Protein AF-A0A960SGG0-F1 (afdb_monomer)

Solvent-accessible surface area (backbone atoms only — not comparable to full-atom values): 20177 Å² total; per-residue (Å²): 137,85,88,89,83,87,84,82,84,84,81,80,81,78,81,76,81,77,77,79,74,75,73,82,82,55,68,73,48,68,72,70,94,70,69,58,40,44,78,77,44,69,35,36,49,38,39,33,39,32,45,81,77,84,66,75,89,75,31,40,28,41,37,37,36,16,81,47,68,46,44,69,68,69,72,61,83,44,91,82,30,44,74,66,91,74,85,58,42,58,43,42,63,61,43,63,67,51,42,62,49,74,49,60,79,88,54,52,53,70,33,59,38,28,38,38,38,28,37,34,73,41,55,71,51,29,74,73,72,65,46,68,72,40,66,47,80,73,35,29,32,76,48,64,27,34,69,71,55,71,53,47,69,40,74,31,50,20,59,41,86,91,32,52,29,62,63,66,72,83,54,73,25,35,71,13,43,50,51,24,44,52,51,24,51,74,58,54,9,9,28,32,30,39,68,64,36,39,36,37,30,40,61,83,59,86,62,52,44,73,57,96,79,36,40,34,30,50,73,87,66,80,73,79,54,39,82,36,74,44,62,40,35,36,36,30,44,35,33,26,59,43,100,85,65,50,52,35,15,33,40,38,36,30,33,50,88,72,28,56,38,62,58,62,42,34,29,20,43,96,89,66,50,77,74,49,70,59,50,47,24,47,30,31,46,43,59,25,39,44,37,34,43,32,22,28,32,38,33,41,43,13,58,90,61,90,78,90,52,94,56,98,58,100,53,96,84,63,72,46,73,45,76,45,31,28,52,35,34,34,38,68,90,33,49,75,40,64,74,44,78,41,67,62,48,74,44,41,59,34,48,52,58,70,41,77,40,78,74,128

Mean predicted aligned error: 11.01 Å

Secondary structure (DSSP, 8-state):
---------------------PPP-PPEEEPPSS--SEEEEE-SS-EEEE----S-TT-EEEEEEESSSEEE--S--BTTB---SSSS-EEEEEEET--EEEE-SSPPTT-EEEEEEEEBTTHHHHHHH-PPP-B-PPEEEEEEPPPPPTTTS-EEETTSTTT---TTSSSB-HHHHHHHHHHHHHHT-EEEEE-SEEEEE----TTEEEETTEEEEETT----SEEEEE-SSSEEEEE-B-TTS-B-EEEEEEEGGGEETTS-EEEE-TTS-EEEEE-EEEEEE-SEE--EEEEEEEE--------S-----SSTTS------EEEEEEETTS-EES-EEEEEEEE--SS-SEEEEPP-

Nearest PDB structures (foldseek):
  2ee3-assembly1_A  TM=6.794E-01  e=8.382E-04  Homo sapiens
  8pvs-assembly2_B  TM=3.014E-01  e=1.829E-05  Akkermansia muciniphila
  8dh9-assembly1_A  TM=6.345E-01  e=1.180E-01  Mus musculus
  5cj5-assembly1_B  TM=2.925E-01  e=5.178E-01  Mycolicibacterium thermoresistibile ATCC 19527

Radius of gyration: 27.11 Å; Cα contacts (8 Å, |Δi|>4): 810; chains: 1; bounding box: 58×104×68 Å

pLDDT: mean 79.96, std 19.03, range [27.56, 98.69]

Structure (mmCIF, N/CA/C/O backbone):
data_AF-A0A960SGG0-F1
#
_entry.id   AF-A0A960SGG0-F1
#
loop_
_atom_site.group_PDB
_atom_site.id
_atom_site.type_symbol
_atom_site.label_atom_id
_atom_site.label_alt_id
_atom_site.label_comp_id
_atom_site.label_asym_id
_atom_site.label_entity_id
_atom_site.label_seq_id
_atom_site.pdbx_PDB_ins_code
_atom_site.Cartn_x
_atom_site.Cartn_y
_atom_site.Cartn_z
_atom_site.occupancy
_atom_site.B_iso_or_equiv
_atom_site.auth_seq_id
_atom_site.auth_comp_id
_atom_site.auth_asym_id
_atom_site.auth_atom_id
_atom_site.pdbx_PDB_model_num
ATOM 1 N N . MET A 1 1 ? -14.119 -79.037 5.556 1.00 32.31 1 MET A N 1
ATOM 2 C CA . MET A 1 1 ? -12.689 -78.783 5.819 1.00 32.31 1 MET A CA 1
ATOM 3 C C . MET A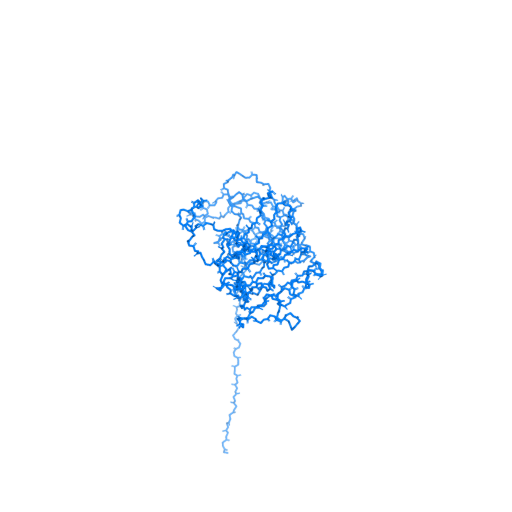 1 1 ? -12.442 -77.318 5.490 1.00 32.31 1 MET A C 1
ATOM 5 O O . MET A 1 1 ? -12.749 -76.921 4.379 1.00 32.31 1 MET A O 1
ATOM 9 N N . ILE A 1 2 ? -11.974 -76.561 6.489 1.00 37.38 2 ILE A N 1
ATOM 10 C CA . ILE A 1 2 ? -11.541 -75.147 6.481 1.00 37.38 2 ILE A CA 1
ATOM 11 C C . ILE A 1 2 ? -12.649 -74.069 6.399 1.00 37.38 2 ILE A C 1
ATOM 13 O O . ILE A 1 2 ? -13.103 -73.657 5.340 1.00 37.38 2 ILE A O 1
ATOM 17 N N . PHE A 1 3 ? -13.017 -73.604 7.600 1.00 34.34 3 PHE A N 1
ATOM 18 C CA . PHE A 1 3 ? -13.545 -72.277 7.945 1.00 34.34 3 PHE A CA 1
ATOM 19 C C . PHE A 1 3 ? -12.449 -71.192 7.873 1.00 34.34 3 PHE A C 1
ATOM 21 O O . PHE A 1 3 ? -11.278 -71.551 7.998 1.00 34.34 3 PHE A O 1
ATOM 28 N N . LYS A 1 4 ? -12.878 -69.907 7.875 1.00 33.12 4 LYS A N 1
ATOM 29 C CA . LYS A 1 4 ? -12.225 -68.646 8.354 1.00 33.12 4 LYS A CA 1
ATOM 30 C C . LYS A 1 4 ? -12.181 -67.566 7.256 1.00 33.12 4 LYS A C 1
ATOM 32 O O . LYS A 1 4 ? -11.867 -67.887 6.124 1.00 33.12 4 LYS A O 1
ATOM 37 N N . ASN A 1 5 ? -12.477 -66.281 7.471 1.00 31.98 5 ASN A N 1
ATOM 38 C CA . ASN A 1 5 ? -12.564 -65.457 8.680 1.00 31.98 5 ASN A CA 1
ATOM 39 C C . ASN A 1 5 ? -13.639 -64.366 8.502 1.00 31.98 5 ASN A C 1
ATOM 41 O O . ASN A 1 5 ? -13.698 -63.714 7.463 1.00 31.98 5 ASN A O 1
ATOM 45 N N . HIS A 1 6 ? -14.419 -64.124 9.556 1.00 34.03 6 HIS A N 1
ATOM 46 C CA . HIS A 1 6 ? -15.114 -62.860 9.778 1.00 34.03 6 HIS A CA 1
ATOM 47 C C . HIS A 1 6 ? -14.154 -61.896 10.479 1.00 34.03 6 HIS A C 1
ATOM 49 O O . HIS A 1 6 ? -13.582 -62.252 11.509 1.00 34.03 6 HIS A O 1
ATOM 55 N N . SER A 1 7 ? -14.020 -60.680 9.958 1.00 32.12 7 SER A N 1
ATOM 56 C CA . SER A 1 7 ? -13.460 -59.554 10.705 1.00 32.12 7 SER A CA 1
ATOM 57 C C . SER A 1 7 ? -14.622 -58.705 11.207 1.00 32.12 7 SER A C 1
ATOM 59 O O . SER A 1 7 ? -15.267 -58.003 10.433 1.00 32.12 7 SER A O 1
ATOM 61 N N . PHE A 1 8 ? -14.906 -58.808 12.504 1.00 31.59 8 PHE A N 1
ATOM 62 C CA . PHE A 1 8 ? -15.730 -57.850 13.233 1.00 31.59 8 PHE A CA 1
ATOM 63 C C . PHE A 1 8 ? -14.840 -56.672 13.634 1.00 31.59 8 PHE A C 1
ATOM 65 O O . PHE A 1 8 ? -13.870 -56.851 14.367 1.00 31.59 8 PHE A O 1
ATOM 72 N N . ILE A 1 9 ? -15.166 -55.473 13.154 1.00 31.62 9 ILE A N 1
ATOM 73 C CA . ILE A 1 9 ? -14.595 -54.226 13.664 1.00 31.62 9 ILE A CA 1
ATOM 74 C C . ILE A 1 9 ? -15.492 -53.770 14.818 1.00 31.62 9 ILE A C 1
ATOM 76 O O . ILE A 1 9 ? -16.652 -53.422 14.612 1.00 31.62 9 ILE A O 1
ATOM 80 N N . PHE A 1 10 ? -14.950 -53.791 16.035 1.00 27.56 10 PHE A N 1
ATOM 81 C CA . PHE A 1 10 ? -15.523 -53.102 17.187 1.00 27.56 10 PHE A CA 1
ATOM 82 C C . PHE A 1 10 ? -15.070 -51.641 17.140 1.00 27.56 10 PHE A C 1
ATOM 84 O O . PHE A 1 10 ? -13.894 -51.353 17.352 1.00 27.56 10 PHE A O 1
ATOM 91 N N . ILE A 1 11 ? -15.993 -50.715 16.876 1.00 31.62 11 ILE A N 1
ATOM 92 C CA . ILE A 1 11 ? -15.770 -49.292 17.145 1.00 31.62 11 ILE A CA 1
ATOM 93 C C . ILE A 1 11 ? -16.246 -49.038 18.575 1.00 31.62 11 ILE A C 1
ATOM 95 O O . ILE A 1 11 ? -17.444 -49.026 18.848 1.00 31.62 11 ILE A O 1
ATOM 99 N N . PHE A 1 12 ? -15.300 -48.852 19.492 1.00 29.41 12 PHE A N 1
ATOM 100 C CA . PHE A 1 12 ? -15.572 -48.222 20.779 1.00 29.41 12 PHE A CA 1
ATOM 101 C C . PHE A 1 12 ? -15.733 -46.719 20.531 1.00 29.41 12 PHE A C 1
ATOM 103 O O . PHE A 1 12 ? -14.756 -46.033 20.241 1.00 29.41 12 PHE A O 1
ATOM 110 N N . SER A 1 13 ? -16.957 -46.194 20.623 1.00 29.56 13 SER A N 1
ATOM 111 C CA . SER A 1 13 ? -17.156 -44.750 20.739 1.00 29.56 13 SER A CA 1
ATOM 112 C C . SER A 1 13 ? -16.838 -44.343 22.175 1.00 29.56 13 SER A C 1
ATOM 114 O O . SER A 1 13 ? -17.654 -44.504 23.085 1.00 29.56 13 SER A O 1
ATOM 116 N N . THR A 1 14 ? -15.629 -43.840 22.388 1.00 31.75 14 THR A N 1
ATOM 117 C CA . THR A 1 14 ? -15.268 -43.120 23.606 1.00 31.75 14 THR A CA 1
ATOM 118 C C . THR A 1 14 ? -16.141 -41.869 23.676 1.00 31.75 14 THR A C 1
ATOM 120 O O . THR A 1 14 ? -15.988 -40.952 22.871 1.00 31.75 14 THR A O 1
ATOM 123 N N . VAL A 1 15 ? -17.087 -41.836 24.615 1.00 30.73 15 VAL A N 1
ATOM 124 C CA . VAL A 1 15 ? -17.792 -40.607 24.988 1.00 30.73 15 VAL A CA 1
ATOM 125 C C . VAL A 1 15 ? -16.764 -39.717 25.679 1.00 30.73 15 VAL A C 1
ATOM 127 O O . VAL A 1 15 ? -16.474 -39.882 26.862 1.00 30.73 15 VAL A O 1
ATOM 130 N N . ALA A 1 16 ? -16.162 -38.804 24.921 1.00 32.84 16 ALA A N 1
ATOM 131 C CA . ALA A 1 16 ? -15.467 -37.672 25.502 1.00 32.84 16 ALA A CA 1
ATOM 132 C C . ALA A 1 16 ? -16.533 -36.777 26.142 1.00 32.84 16 ALA A C 1
ATOM 134 O O . ALA A 1 16 ? -17.296 -36.103 25.450 1.00 32.84 16 ALA A O 1
ATOM 135 N N . LEU A 1 17 ? -16.606 -36.800 27.473 1.00 28.95 17 LEU A N 1
ATOM 136 C CA . LEU A 1 17 ? -17.205 -35.713 28.235 1.00 28.95 17 LEU A CA 1
ATOM 137 C C . LEU A 1 17 ? -16.391 -34.452 27.920 1.00 28.95 17 LEU A C 1
ATOM 139 O O . LEU A 1 17 ? -15.346 -34.211 28.519 1.00 28.95 17 LEU A O 1
ATOM 143 N N . LEU A 1 18 ? -16.862 -33.662 26.953 1.00 28.27 18 LEU A N 1
ATOM 144 C CA . LEU A 1 18 ? -16.502 -32.255 26.861 1.00 28.27 18 LEU A CA 1
ATOM 145 C C . LEU A 1 18 ? -17.046 -31.588 28.124 1.00 28.27 18 LEU A C 1
ATOM 147 O O . LEU A 1 18 ? -18.229 -31.263 28.220 1.00 28.27 18 LEU A O 1
ATOM 151 N N . SER A 1 19 ? -16.180 -31.413 29.118 1.00 30.86 19 SER A N 1
ATOM 152 C CA . SER A 1 19 ? -16.400 -30.440 30.175 1.00 30.86 19 SER A CA 1
ATOM 153 C C . SER A 1 19 ? -16.443 -29.065 29.517 1.00 30.86 19 SER A C 1
ATOM 155 O O . SER A 1 19 ? -15.410 -28.496 29.165 1.00 30.86 19 SER A O 1
ATOM 157 N N . TRP A 1 20 ? -17.656 -28.567 29.301 1.00 29.89 20 TRP A N 1
ATOM 158 C CA . TRP A 1 20 ? -17.918 -27.186 28.937 1.00 29.89 20 TRP A CA 1
ATOM 159 C C . TRP A 1 20 ? -17.483 -26.325 30.127 1.00 29.89 20 TRP A C 1
ATOM 161 O O . TRP A 1 20 ? -18.198 -26.201 31.121 1.00 29.89 20 TRP A O 1
ATOM 171 N N . VAL A 1 21 ? -16.251 -25.821 30.084 1.00 33.22 21 VAL A N 1
ATOM 172 C CA . VAL A 1 21 ? -15.808 -24.777 31.007 1.00 33.22 21 VAL A CA 1
ATOM 173 C C . VAL A 1 21 ? -16.537 -23.520 30.556 1.00 33.22 21 VAL A C 1
ATOM 175 O O . VAL A 1 21 ? -16.235 -22.981 29.493 1.00 33.22 21 VAL A O 1
ATOM 178 N N . ALA A 1 22 ? -17.548 -23.103 31.318 1.00 31.23 22 ALA A N 1
ATOM 179 C CA . ALA A 1 22 ? -18.205 -21.825 31.095 1.00 31.23 22 ALA A CA 1
ATOM 180 C C . ALA A 1 22 ? -17.124 -20.725 31.097 1.00 31.23 22 ALA A C 1
ATOM 182 O O . ALA A 1 22 ? -16.329 -20.681 32.044 1.00 31.23 22 ALA A O 1
ATOM 183 N N . PRO A 1 23 ? -17.035 -19.869 30.062 1.00 39.97 23 PRO A N 1
ATOM 184 C CA . PRO A 1 23 ? -16.115 -18.744 30.105 1.00 39.97 23 PRO A CA 1
ATOM 185 C C . PRO A 1 23 ? -16.471 -17.865 31.308 1.00 39.97 23 PRO A C 1
ATOM 187 O O . PRO A 1 23 ? -17.648 -17.693 31.634 1.00 39.97 23 PRO A O 1
ATOM 190 N N . ALA A 1 24 ? -15.444 -17.347 31.986 1.00 43.00 24 ALA A N 1
ATOM 191 C CA . ALA A 1 24 ? -15.604 -16.391 33.074 1.00 43.00 24 ALA A CA 1
ATOM 192 C C . ALA A 1 24 ? -16.533 -15.262 32.603 1.00 43.00 24 ALA A C 1
ATOM 194 O O . ALA A 1 24 ? -16.253 -14.599 31.605 1.00 43.00 24 ALA A O 1
ATOM 195 N N . SER A 1 25 ? -17.673 -15.101 33.276 1.00 44.56 25 SER A N 1
ATOM 196 C CA . SER A 1 25 ? -18.714 -14.149 32.904 1.00 44.56 25 SER A CA 1
ATOM 197 C C . SER A 1 25 ? -18.215 -12.728 33.153 1.00 44.56 25 SER A C 1
ATOM 199 O O . SER A 1 25 ? -18.372 -12.191 34.250 1.00 44.56 25 SER A O 1
ATOM 201 N N . GLY A 1 26 ? -17.585 -12.131 32.144 1.00 55.03 26 GLY A N 1
ATOM 202 C CA . GLY A 1 26 ? -17.460 -10.683 32.072 1.00 55.03 26 GLY A CA 1
ATOM 203 C C . GLY A 1 26 ? -18.860 -10.074 32.060 1.00 55.03 26 GLY A C 1
ATOM 20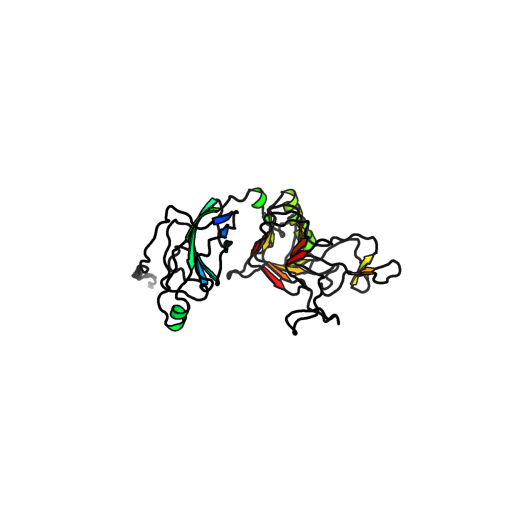4 O O . GLY A 1 26 ? -19.757 -10.582 31.386 1.00 55.03 26 GLY A O 1
ATOM 205 N N . GLU A 1 27 ? -19.065 -9.025 32.847 1.00 57.03 27 GLU A N 1
ATOM 206 C CA . GLU A 1 27 ? -20.324 -8.289 32.863 1.00 57.03 27 GLU A CA 1
ATOM 207 C C . GLU A 1 27 ? -20.535 -7.651 31.482 1.00 57.03 27 GLU A C 1
ATOM 209 O O . GLU A 1 27 ? -19.698 -6.880 31.010 1.00 57.03 27 GLU A O 1
ATOM 214 N N . VAL A 1 28 ? -21.619 -8.031 30.801 1.00 55.41 28 VAL A N 1
ATOM 215 C CA . VAL A 1 28 ? -21.964 -7.490 29.483 1.00 55.41 28 VAL A CA 1
ATOM 216 C C . VAL A 1 28 ? -22.672 -6.160 29.693 1.00 55.41 28 VAL A C 1
ATOM 218 O O . VAL A 1 28 ? -23.749 -6.116 30.288 1.00 55.41 28 VAL A O 1
ATOM 221 N N . THR A 1 29 ? -22.081 -5.071 29.208 1.00 64.38 29 THR A N 1
ATOM 222 C CA . THR A 1 29 ? -22.691 -3.735 29.285 1.00 64.38 29 THR A CA 1
ATOM 223 C C . THR A 1 29 ? -23.284 -3.351 27.923 1.00 64.38 29 THR A C 1
ATOM 225 O O . THR A 1 29 ? -22.539 -3.367 26.938 1.00 64.38 29 THR A O 1
ATOM 228 N N . PRO A 1 30 ? -24.588 -3.015 27.830 1.00 59.97 30 PRO A N 1
ATOM 229 C CA . PRO A 1 30 ? -25.182 -2.487 26.602 1.00 59.97 30 PRO A CA 1
ATOM 230 C C . PRO A 1 30 ? -24.677 -1.066 26.317 1.00 59.97 30 PRO A C 1
ATOM 232 O O . PRO A 1 30 ? -24.279 -0.354 27.243 1.00 59.97 30 PRO A O 1
ATOM 235 N N . LEU A 1 31 ? -24.726 -0.624 25.054 1.00 66.56 31 LEU A N 1
ATOM 236 C CA . LEU A 1 31 ? -24.364 0.761 24.733 1.00 66.56 31 LEU A CA 1
ATOM 237 C C . LEU A 1 31 ? -25.243 1.773 25.483 1.00 66.56 31 LEU A C 1
ATOM 239 O O . LEU A 1 31 ? -26.473 1.654 25.456 1.00 66.56 31 LEU A O 1
ATOM 243 N N . PRO A 1 32 ? -24.641 2.818 26.073 1.00 72.94 32 PRO A N 1
ATOM 244 C CA . PRO A 1 32 ? -25.392 3.982 26.511 1.00 72.94 32 PRO A CA 1
ATOM 245 C C . PRO A 1 32 ? -25.973 4.743 25.309 1.00 72.94 32 PRO A C 1
ATOM 247 O O . PRO A 1 32 ? -25.465 4.670 24.190 1.00 72.94 32 PRO A O 1
ATOM 250 N N . SER A 1 33 ? -27.048 5.498 25.543 1.00 64.31 33 SER A N 1
ATOM 251 C CA . SER A 1 33 ? -27.729 6.285 24.503 1.00 64.31 33 SER A CA 1
ATOM 252 C C . SER A 1 33 ? -26.923 7.490 24.010 1.00 64.31 33 SER A C 1
ATOM 254 O O . SER A 1 33 ? -27.208 8.011 22.934 1.00 64.31 33 SER A O 1
ATOM 256 N N . GLU A 1 34 ? -25.947 7.957 24.791 1.00 77.06 34 GLU A N 1
ATOM 257 C CA . GLU A 1 34 ? -25.088 9.086 24.435 1.00 77.06 34 GLU A CA 1
ATOM 258 C C . GLU A 1 34 ? -23.779 8.592 23.811 1.00 77.06 34 GLU A C 1
ATOM 260 O O . GLU A 1 34 ? -22.999 7.880 24.446 1.00 77.06 34 GLU A O 1
ATOM 265 N N . GLN A 1 35 ? -23.535 8.992 22.561 1.00 77.12 35 GLN A N 1
ATOM 266 C CA . GLN A 1 35 ? -22.253 8.774 21.897 1.00 77.12 35 GLN A CA 1
ATOM 267 C C . GLN A 1 35 ? -21.288 9.910 22.236 1.00 77.12 35 GLN A C 1
ATOM 269 O O . GLN A 1 35 ? -21.616 11.088 22.096 1.00 77.12 35 GLN A O 1
ATOM 274 N N . THR A 1 36 ? -20.088 9.545 22.672 1.00 84.56 36 THR A N 1
ATOM 275 C CA . THR A 1 36 ? -19.025 10.473 23.085 1.00 84.56 36 THR A CA 1
ATOM 276 C C . THR A 1 36 ? -17.785 10.381 22.199 1.00 84.56 36 THR A C 1
ATOM 278 O O . THR A 1 36 ? -16.956 11.291 22.213 1.00 84.56 36 THR A O 1
ATOM 281 N N . ILE A 1 37 ? -17.689 9.331 21.377 1.00 86.69 37 ILE A N 1
ATOM 282 C CA . ILE A 1 37 ? -16.712 9.223 20.295 1.00 86.69 37 ILE A CA 1
ATOM 283 C C . ILE A 1 37 ? -17.269 9.939 19.061 1.00 86.69 37 ILE A C 1
ATOM 285 O O . ILE A 1 37 ? -18.356 9.634 18.577 1.00 86.69 37 ILE A O 1
ATOM 289 N N . GLU A 1 38 ? -16.501 10.883 18.532 1.00 86.69 38 GLU A N 1
ATOM 290 C CA . GLU A 1 38 ? -16.776 11.539 17.262 1.00 86.69 38 GLU A CA 1
ATOM 291 C C . GLU A 1 38 ? -16.289 10.657 16.107 1.00 86.69 38 GLU A C 1
ATOM 293 O O . GLU A 1 38 ? -15.094 10.375 15.976 1.00 86.69 38 GLU A O 1
ATOM 298 N N . VAL A 1 39 ? -17.206 10.263 15.227 1.00 83.38 39 VAL A N 1
ATOM 299 C CA . VAL A 1 39 ? -16.851 9.629 13.957 1.00 83.38 39 VAL A CA 1
ATOM 300 C C . VAL A 1 39 ? -16.429 10.721 12.980 1.00 83.38 39 VAL A C 1
ATOM 302 O O . VAL A 1 39 ? -17.230 11.574 12.602 1.00 83.38 39 VAL A O 1
ATOM 305 N N . LYS A 1 40 ? -15.153 10.719 12.593 1.00 84.19 40 LYS A N 1
ATOM 306 C CA . LYS A 1 40 ? -14.617 11.670 11.612 1.00 84.19 40 LYS A CA 1
ATOM 307 C C . LYS A 1 40 ? -14.880 11.222 10.195 1.00 84.19 40 LYS A C 1
ATOM 309 O O . LYS A 1 40 ? -15.146 12.056 9.336 1.00 84.19 40 LYS A O 1
ATOM 314 N N . GLU A 1 41 ? -14.753 9.925 9.971 1.00 76.31 41 GLU A N 1
ATOM 315 C CA . GLU A 1 41 ? -14.817 9.365 8.642 1.00 76.31 41 GLU A CA 1
ATOM 316 C C . GLU A 1 41 ? -15.134 7.882 8.684 1.00 76.31 41 GLU A C 1
ATOM 318 O O . GLU A 1 41 ? -14.781 7.184 9.638 1.00 76.31 41 GLU A O 1
ATOM 323 N N . VAL A 1 42 ? -15.798 7.425 7.636 1.00 71.62 42 VAL A N 1
ATOM 324 C CA . VAL A 1 42 ? -16.275 6.063 7.487 1.00 71.62 42 VAL A CA 1
ATOM 325 C C . VAL A 1 42 ? -16.161 5.731 6.022 1.00 71.62 42 VAL A C 1
ATOM 327 O O . VAL A 1 42 ? -16.609 6.502 5.179 1.00 71.62 42 VAL A O 1
ATOM 330 N N . GLY A 1 43 ? -15.541 4.601 5.739 1.00 70.50 43 GLY A N 1
ATOM 331 C CA . GLY A 1 43 ? -15.629 3.957 4.448 1.00 70.50 43 GLY A CA 1
ATOM 332 C C . GLY A 1 43 ? -16.072 2.515 4.611 1.00 70.50 43 GLY A C 1
ATOM 333 O O . GLY A 1 43 ? -16.606 2.090 5.638 1.00 70.50 43 GLY A O 1
ATOM 334 N N . TYR A 1 44 ? -15.830 1.742 3.567 1.00 69.56 44 TYR A N 1
ATOM 335 C CA . TYR A 1 44 ? -16.209 0.336 3.486 1.00 69.56 44 TYR A CA 1
ATOM 336 C C . TYR A 1 44 ? -15.296 -0.581 4.324 1.00 69.56 44 TYR A C 1
ATOM 338 O O . TYR A 1 44 ? -15.755 -1.585 4.864 1.00 69.56 44 TYR A O 1
ATOM 346 N N . HIS A 1 45 ? -14.017 -0.217 4.475 1.00 71.12 45 HIS A N 1
ATOM 347 C CA . HIS A 1 45 ? -13.023 -0.940 5.283 1.00 71.12 45 HIS A CA 1
ATOM 348 C C . HIS A 1 45 ? -12.195 -0.021 6.184 1.00 71.12 45 HIS A C 1
ATOM 350 O O . HIS A 1 45 ? -11.131 -0.421 6.653 1.00 71.12 45 HIS A O 1
ATOM 356 N N . HIS A 1 46 ? -12.658 1.204 6.434 1.00 79.44 46 HIS A N 1
ATOM 357 C CA . HIS A 1 46 ? -11.996 2.094 7.377 1.00 79.44 46 HIS A CA 1
ATOM 358 C C . HIS A 1 46 ? -12.988 2.870 8.227 1.00 79.44 46 HIS A C 1
ATOM 360 O O . HIS A 1 46 ? -14.048 3.283 7.759 1.00 79.44 46 HIS A O 1
ATOM 366 N N . VAL A 1 47 ? -12.616 3.100 9.480 1.00 81.25 47 VAL A N 1
ATOM 367 C CA . VAL A 1 47 ? -13.324 4.012 10.378 1.00 81.25 47 VAL A CA 1
ATOM 368 C C . VAL A 1 47 ? -12.294 4.897 11.060 1.00 81.25 47 VAL A C 1
ATOM 370 O O . VAL A 1 47 ? -11.394 4.401 11.736 1.00 81.25 47 VAL A O 1
ATOM 373 N N . THR A 1 48 ? -12.447 6.212 10.925 1.00 84.38 48 THR A N 1
ATOM 374 C CA . THR A 1 48 ? -11.632 7.199 11.636 1.00 84.38 48 THR A CA 1
ATOM 375 C C . THR A 1 48 ? -12.432 7.763 12.800 1.00 84.38 48 THR A C 1
ATOM 377 O O . THR A 1 48 ? -13.444 8.446 12.622 1.00 84.38 48 THR A O 1
ATOM 380 N N . LEU A 1 49 ? -11.948 7.507 14.009 1.00 87.44 49 LEU A N 1
ATOM 381 C CA . LEU A 1 49 ? -12.562 7.924 15.262 1.00 87.44 49 LEU A CA 1
ATOM 382 C C . LEU A 1 49 ? -11.721 9.003 15.936 1.00 87.44 49 LEU A C 1
ATOM 384 O O . LEU A 1 49 ? -10.489 8.996 15.862 1.00 87.44 49 LEU A O 1
ATOM 388 N N . ARG A 1 50 ? -12.392 9.908 16.645 1.00 86.81 50 ARG A N 1
ATOM 389 C CA . ARG A 1 50 ? -11.775 10.898 17.524 1.00 86.81 50 ARG A CA 1
ATOM 390 C C . ARG A 1 50 ? -12.547 10.981 18.832 1.00 86.81 50 ARG A C 1
ATOM 392 O O . ARG A 1 50 ? -13.764 10.864 18.845 1.00 86.81 50 ARG A O 1
ATOM 399 N N . TRP A 1 51 ? -11.859 11.230 19.933 1.00 86.62 51 TRP A N 1
ATOM 400 C CA . TRP A 1 51 ? -12.507 11.488 21.216 1.00 86.62 51 TRP A CA 1
ATOM 401 C C . TRP A 1 51 ? -11.859 12.664 21.936 1.00 86.62 51 TRP A C 1
ATOM 403 O O . TRP A 1 51 ? -10.776 13.131 21.567 1.00 86.62 51 TRP A O 1
ATOM 413 N N . GLN A 1 52 ? -12.556 13.187 22.946 1.00 82.81 52 GLN A N 1
ATOM 414 C CA . GLN A 1 52 ? -11.989 14.215 23.807 1.00 82.81 52 GLN A CA 1
ATOM 415 C C . GLN A 1 52 ? -11.035 13.577 24.811 1.00 82.81 52 GLN A C 1
ATOM 417 O O . GLN A 1 52 ? -11.423 12.701 25.590 1.00 82.81 52 GLN A O 1
ATOM 422 N N . ASP A 1 53 ? -9.804 14.079 24.821 1.00 73.19 53 ASP A N 1
ATOM 423 C CA . ASP A 1 53 ? -8.833 13.766 25.856 1.00 73.19 53 ASP A CA 1
ATOM 424 C C . ASP A 1 53 ? -9.133 14.624 27.091 1.00 73.19 53 ASP A C 1
ATOM 426 O O . ASP A 1 53 ? -8.730 15.784 27.192 1.00 73.19 53 ASP A O 1
ATOM 430 N N . LYS A 1 54 ? -9.975 14.090 27.979 1.00 70.19 54 LYS A N 1
ATOM 431 C CA . LYS A 1 54 ? -10.315 14.724 29.263 1.00 70.19 54 LYS A CA 1
ATOM 432 C C . LYS A 1 54 ? -9.398 14.269 30.398 1.00 70.19 54 LYS A C 1
ATOM 434 O O . LYS A 1 54 ? -9.522 14.776 31.510 1.00 70.19 54 LYS A O 1
ATOM 439 N N . VAL A 1 55 ? -8.529 13.296 30.137 1.00 65.12 55 VAL A N 1
ATOM 440 C CA . VAL A 1 55 ? -7.629 12.716 31.130 1.00 65.12 55 VAL A CA 1
ATOM 441 C C . VAL A 1 55 ? -6.272 13.406 30.984 1.00 65.12 55 VAL A C 1
ATOM 443 O O . VAL A 1 55 ? -5.868 13.781 29.889 1.00 65.12 55 VAL A O 1
ATOM 446 N N . GLU A 1 56 ? -5.572 13.646 32.091 1.00 62.72 56 GLU A N 1
ATOM 447 C CA . GLU A 1 56 ? -4.231 14.230 32.023 1.00 62.72 56 GLU A CA 1
ATOM 448 C C . GLU A 1 56 ? -3.275 13.330 31.215 1.00 62.72 56 GLU A C 1
ATOM 450 O O . GLU A 1 56 ? -3.400 12.105 31.232 1.00 62.72 56 GLU A O 1
ATOM 455 N N . TRP A 1 57 ? -2.321 13.971 30.527 1.00 62.59 57 TRP A N 1
ATOM 456 C CA . TRP A 1 57 ? -1.460 13.491 29.429 1.00 62.59 57 TRP A CA 1
ATOM 457 C C . TRP A 1 57 ? -0.538 12.267 29.704 1.00 62.59 57 TRP A C 1
ATOM 459 O O . TRP A 1 57 ? 0.625 12.254 29.285 1.00 62.59 57 TRP A O 1
ATOM 469 N N . GLN A 1 58 ? -0.977 11.243 30.441 1.00 76.44 58 GLN A N 1
ATOM 470 C CA . GLN A 1 58 ? -0.081 10.238 31.031 1.00 76.44 58 GLN A CA 1
ATOM 471 C C . GLN A 1 58 ? -0.547 8.783 30.924 1.00 76.44 58 GLN A C 1
ATOM 473 O O . GLN A 1 58 ? 0.207 7.882 31.299 1.00 76.44 58 GLN A O 1
ATOM 478 N N . HIS A 1 59 ? -1.742 8.517 30.395 1.00 84.00 59 HIS A N 1
ATOM 479 C CA . HIS A 1 59 ? -2.299 7.165 30.392 1.00 84.00 59 HIS A CA 1
ATOM 480 C C . HIS A 1 59 ? -2.383 6.568 28.984 1.00 84.00 59 HIS A C 1
ATOM 482 O O . HIS A 1 59 ? -2.767 7.263 28.040 1.00 84.00 59 HIS A O 1
ATOM 488 N N . PRO A 1 60 ? -2.025 5.282 28.812 1.00 86.88 60 PRO A N 1
ATOM 489 C CA . PRO A 1 60 ? -2.273 4.582 27.565 1.00 86.88 60 PRO A CA 1
ATOM 490 C C . PRO A 1 60 ? -3.766 4.303 27.400 1.00 86.88 60 PRO A C 1
ATOM 492 O O . PRO A 1 60 ? -4.453 3.976 28.368 1.00 86.88 60 PRO A O 1
ATOM 495 N N . TRP A 1 61 ? -4.248 4.384 26.167 1.00 88.81 61 TRP A N 1
ATOM 496 C CA . TRP A 1 61 ? -5.645 4.126 25.836 1.00 88.81 61 TRP A CA 1
ATOM 497 C C . TRP A 1 61 ? -5.851 2.713 25.293 1.00 88.81 61 TRP A C 1
ATOM 499 O O . TRP A 1 61 ? -5.018 2.187 24.545 1.00 88.81 61 TRP A O 1
ATOM 509 N N . LEU A 1 62 ? -6.987 2.126 25.663 1.00 89.69 62 LEU A N 1
ATOM 510 C CA . LEU A 1 62 ? -7.481 0.852 25.163 1.00 89.69 62 LEU A CA 1
ATOM 511 C C . LEU A 1 62 ? -8.793 1.089 24.414 1.00 89.69 62 LEU A C 1
ATOM 513 O O . LEU A 1 62 ? -9.720 1.683 24.969 1.00 89.69 62 LEU A O 1
ATOM 517 N N . ILE A 1 63 ? -8.882 0.594 23.182 1.00 90.00 63 ILE A N 1
ATOM 518 C CA . ILE A 1 63 ? -10.122 0.571 22.406 1.00 90.00 63 ILE A CA 1
ATOM 519 C C . ILE A 1 63 ? -10.604 -0.864 22.215 1.00 90.00 63 ILE A C 1
ATOM 521 O O . ILE A 1 63 ? -9.803 -1.782 22.041 1.00 90.00 63 ILE A O 1
ATOM 525 N N . GLN A 1 64 ? -11.919 -1.049 22.244 1.00 89.12 64 GLN A N 1
ATOM 526 C CA . GLN A 1 64 ? -12.592 -2.292 21.903 1.00 89.12 64 GLN A CA 1
ATOM 527 C C . GLN A 1 64 ? -13.604 -2.025 20.797 1.00 89.12 64 GLN A C 1
ATOM 529 O O . GLN A 1 64 ? -14.409 -1.099 20.905 1.00 89.12 64 GLN A O 1
ATOM 534 N N . ARG A 1 65 ? -13.592 -2.880 19.777 1.00 90.19 65 ARG A N 1
ATOM 535 C CA . ARG A 1 65 ? -14.634 -2.950 18.753 1.00 90.19 65 ARG A CA 1
ATOM 536 C C . ARG A 1 65 ? -15.465 -4.212 18.921 1.00 90.19 65 ARG A C 1
ATOM 538 O O . ARG A 1 65 ? -14.905 -5.275 19.176 1.00 90.19 65 ARG A O 1
ATOM 545 N N . SER A 1 66 ? -16.764 -4.112 18.672 1.00 87.62 66 SER A N 1
ATOM 546 C CA . SER A 1 66 ? -17.684 -5.242 18.567 1.00 87.62 66 SER A CA 1
ATOM 547 C C . SER A 1 66 ? -18.624 -5.075 17.368 1.00 87.62 66 SER A C 1
ATOM 549 O O . SER A 1 66 ? -18.986 -3.958 17.015 1.00 87.62 66 SER A O 1
ATOM 551 N N . ALA A 1 67 ? -19.031 -6.184 16.746 1.00 85.75 67 ALA A N 1
ATOM 552 C CA . ALA A 1 67 ? -20.126 -6.209 15.761 1.00 85.75 67 ALA A CA 1
ATOM 553 C C . ALA A 1 67 ? -21.507 -6.361 16.438 1.00 85.75 67 ALA A C 1
ATOM 555 O O . ALA A 1 67 ? -22.529 -6.548 15.785 1.00 85.75 67 ALA A O 1
ATOM 556 N N . ARG A 1 68 ? -21.533 -6.348 17.776 1.00 85.31 68 ARG A N 1
ATOM 557 C CA . ARG A 1 68 ? -22.734 -6.387 18.613 1.00 85.31 68 ARG A CA 1
ATOM 558 C C . ARG A 1 68 ? -22.691 -5.217 19.595 1.00 85.31 68 ARG A C 1
ATOM 560 O O . ARG A 1 68 ? -21.598 -4.783 19.956 1.00 85.31 68 ARG A O 1
ATOM 567 N N . PRO A 1 69 ? -23.838 -4.727 20.088 1.00 83.19 69 PRO A N 1
ATOM 568 C CA . PRO A 1 69 ? -23.894 -3.607 21.034 1.00 83.19 69 PRO A CA 1
ATOM 569 C C . PRO A 1 69 ? -23.477 -4.002 22.466 1.00 83.19 69 PRO A C 1
ATOM 571 O O . PRO A 1 69 ? -23.976 -3.457 23.448 1.00 83.19 69 PRO A O 1
ATOM 574 N N . GLU A 1 70 ? -22.594 -4.986 22.586 1.00 82.69 70 GLU A N 1
ATOM 575 C CA . GLU A 1 70 ? -22.208 -5.678 23.806 1.00 82.69 70 GLU A CA 1
ATOM 576 C C . GLU A 1 70 ? -20.691 -5.604 23.925 1.00 82.69 70 GLU A C 1
ATOM 578 O O . GLU A 1 70 ? -19.968 -5.909 22.969 1.00 82.69 70 GLU A O 1
ATOM 583 N N . PHE A 1 71 ? -20.210 -5.228 25.107 1.00 82.75 71 PHE A N 1
ATOM 584 C CA . PHE A 1 71 ? -18.784 -5.175 25.387 1.00 82.75 71 PHE A CA 1
ATOM 585 C C . PHE A 1 71 ? -18.407 -6.007 26.607 1.00 82.75 71 PHE A C 1
ATOM 587 O O . PHE A 1 71 ? -19.168 -6.122 27.565 1.00 82.75 71 PHE A O 1
ATOM 594 N N . VAL A 1 72 ? -17.182 -6.529 26.576 1.00 80.94 72 VAL A N 1
ATOM 595 C CA . VAL A 1 72 ? -16.573 -7.308 27.663 1.00 80.94 72 VAL A CA 1
ATOM 596 C C . VAL A 1 72 ? -15.435 -6.507 28.265 1.00 80.94 72 VAL A C 1
ATOM 598 O O . VAL A 1 72 ? -14.532 -6.100 27.542 1.00 80.94 72 VAL A O 1
ATOM 601 N N . THR A 1 73 ? -15.457 -6.246 29.570 1.00 81.44 73 THR A N 1
ATOM 602 C CA . THR A 1 73 ? -14.350 -5.555 30.254 1.00 81.44 73 THR A CA 1
ATOM 603 C C . THR A 1 73 ? -13.191 -6.523 30.484 1.00 81.44 73 THR A C 1
ATOM 605 O O . THR A 1 73 ? -13.402 -7.571 31.097 1.00 81.44 73 THR A O 1
ATOM 608 N N . PRO A 1 74 ? -11.976 -6.221 29.993 1.00 77.62 74 PRO A N 1
ATOM 609 C CA . PRO A 1 74 ? -10.856 -7.137 30.127 1.00 77.62 74 PRO A CA 1
ATOM 610 C C . PRO A 1 74 ? -10.368 -7.166 31.577 1.00 77.62 74 PRO A C 1
ATOM 612 O O . PRO A 1 74 ? -10.145 -6.126 32.195 1.00 77.62 74 PRO A O 1
ATOM 615 N N . THR A 1 75 ? -10.181 -8.371 32.108 1.00 76.94 75 THR A N 1
ATOM 616 C CA . THR A 1 75 ? -9.631 -8.604 33.453 1.00 76.94 75 THR A CA 1
ATOM 617 C C . THR A 1 75 ? -8.106 -8.740 33.453 1.00 76.94 75 THR A C 1
ATOM 619 O O . THR A 1 75 ? -7.476 -8.579 34.493 1.00 76.94 75 THR A O 1
ATOM 622 N N . GLU A 1 76 ? -7.505 -8.993 32.287 1.00 75.81 76 GLU A N 1
ATOM 623 C CA . GLU A 1 76 ? -6.061 -9.079 32.061 1.00 75.81 76 GLU A CA 1
ATOM 624 C C . GLU A 1 76 ? -5.684 -8.338 30.767 1.00 75.81 76 GLU A C 1
ATOM 626 O O . GLU A 1 76 ? -6.442 -8.320 29.796 1.00 75.81 76 GLU A O 1
ATOM 631 N N . LEU A 1 77 ? -4.479 -7.768 30.723 1.00 73.44 77 LEU A N 1
ATOM 632 C CA . LEU A 1 77 ? -3.900 -7.107 29.551 1.00 73.44 77 LEU A CA 1
ATOM 633 C C . LEU A 1 77 ? -2.632 -7.854 29.101 1.00 73.44 77 LEU A C 1
ATOM 635 O O . LEU A 1 77 ? -1.589 -7.783 29.758 1.00 73.44 77 LEU A O 1
ATOM 639 N N . LYS A 1 78 ? -2.686 -8.578 27.982 1.00 66.44 78 LYS A N 1
ATOM 640 C CA . LYS A 1 78 ? -1.515 -9.290 27.439 1.00 66.44 78 LYS A CA 1
ATOM 641 C C . LYS A 1 78 ? -0.852 -8.493 26.305 1.00 66.44 78 LYS A C 1
ATOM 643 O O . LYS A 1 78 ? -1.446 -7.592 25.727 1.00 66.44 78 LYS A O 1
ATOM 648 N N . ASN A 1 79 ? 0.433 -8.770 26.083 1.00 54.03 79 ASN A N 1
ATOM 649 C CA . ASN A 1 79 ? 1.331 -8.297 25.014 1.00 54.03 79 ASN A CA 1
ATOM 650 C C . ASN A 1 79 ? 0.678 -7.516 23.851 1.00 54.03 79 ASN A C 1
ATOM 652 O O . ASN A 1 79 ? 0.395 -8.094 22.808 1.00 54.03 79 ASN A O 1
ATOM 656 N N . ASN A 1 80 ? 0.488 -6.200 24.003 1.00 50.25 80 ASN A N 1
ATOM 657 C CA . ASN A 1 80 ? -0.016 -5.291 22.958 1.00 50.25 80 ASN A CA 1
ATOM 658 C C . ASN A 1 80 ? -1.370 -5.668 22.312 1.00 50.25 80 ASN A C 1
ATOM 660 O O . ASN A 1 80 ? -1.797 -5.005 21.369 1.00 50.25 80 ASN A O 1
ATOM 664 N N . GLN A 1 81 ? -2.095 -6.633 22.876 1.00 52.06 81 GLN A N 1
ATOM 665 C CA . GLN A 1 81 ? -3.460 -7.021 22.526 1.00 52.06 81 GLN A CA 1
ATOM 666 C C . GLN A 1 81 ? -4.132 -7.548 23.799 1.00 52.06 81 GLN A C 1
ATOM 668 O O . GLN A 1 81 ? -3.632 -8.484 24.426 1.00 52.06 81 GLN A O 1
ATOM 673 N N . ALA A 1 82 ? -5.262 -6.972 24.220 1.00 46.97 82 ALA A N 1
ATOM 674 C CA . ALA A 1 82 ? -6.038 -7.639 25.265 1.00 46.97 82 ALA A CA 1
ATOM 675 C C . ALA A 1 82 ? -6.580 -8.948 24.667 1.00 46.97 82 ALA A C 1
ATOM 677 O O . ALA A 1 82 ? -7.151 -8.938 23.578 1.00 46.97 82 ALA A O 1
ATOM 678 N N . ALA A 1 83 ? -6.317 -10.073 25.333 1.00 40.97 83 ALA A N 1
ATOM 679 C CA . ALA A 1 83 ? -6.684 -11.387 24.827 1.00 40.97 83 ALA A CA 1
ATOM 680 C C . ALA A 1 83 ? -8.214 -11.494 24.743 1.00 40.97 83 ALA A C 1
ATOM 682 O O . ALA A 1 83 ? -8.888 -11.534 25.773 1.00 40.97 83 ALA A O 1
ATOM 683 N N . ASP A 1 84 ? -8.758 -11.544 23.526 1.00 45.12 84 ASP A N 1
ATOM 684 C CA . ASP A 1 84 ? -10.132 -11.986 23.317 1.00 45.12 84 ASP A CA 1
ATOM 685 C C . ASP A 1 84 ? -10.166 -13.514 23.438 1.00 45.12 84 ASP A C 1
ATOM 687 O O . ASP A 1 84 ? -9.785 -14.236 22.522 1.00 45.12 84 ASP A O 1
ATOM 691 N N . ASN A 1 85 ? -10.614 -14.015 24.588 1.00 42.53 85 ASN A N 1
ATOM 692 C CA . ASN A 1 85 ? -10.909 -15.440 24.769 1.00 42.53 85 ASN A CA 1
ATOM 693 C C . ASN A 1 85 ? -12.400 -15.754 24.514 1.00 42.53 85 ASN A C 1
ATOM 695 O O . ASN A 1 85 ? -12.858 -16.847 24.842 1.00 42.53 85 ASN A O 1
ATOM 699 N N . THR A 1 86 ? -13.179 -14.795 23.998 1.00 46.44 86 THR A N 1
ATOM 700 C CA . THR A 1 86 ? -14.653 -14.840 23.981 1.00 46.44 86 THR A CA 1
ATOM 701 C C . THR A 1 86 ? -15.289 -14.659 22.601 1.00 46.44 86 THR A C 1
ATOM 703 O O . THR A 1 86 ? -16.456 -15.009 22.437 1.00 46.44 86 THR A O 1
ATOM 706 N N . GLY A 1 87 ? -14.561 -14.135 21.608 1.00 52.38 87 GLY A N 1
ATOM 707 C CA . GLY A 1 87 ? -15.097 -13.791 20.287 1.00 52.38 87 GLY A CA 1
ATOM 708 C C . GLY A 1 87 ? -16.021 -12.565 20.298 1.00 52.38 87 GLY A C 1
ATOM 709 O O . GLY A 1 87 ? -16.742 -12.335 19.329 1.00 52.38 87 GLY A O 1
ATOM 710 N N . ALA A 1 88 ? -16.053 -11.810 21.402 1.00 54.25 88 ALA A N 1
ATOM 711 C CA . ALA A 1 88 ? -16.990 -10.708 21.629 1.00 54.25 88 ALA A CA 1
ATOM 712 C C . ALA A 1 88 ? -16.402 -9.324 21.301 1.00 54.25 88 ALA A C 1
ATOM 714 O O . ALA A 1 88 ? -17.067 -8.310 21.511 1.00 54.25 88 ALA A O 1
ATOM 715 N N . GLY A 1 89 ? -15.170 -9.252 20.788 1.00 59.47 89 GLY A N 1
ATOM 716 C CA . GLY A 1 89 ? -14.630 -8.003 20.266 1.00 59.47 89 GLY A CA 1
ATOM 717 C C . GLY A 1 89 ? -13.113 -7.967 20.142 1.00 59.47 89 GLY A C 1
ATOM 718 O O . GLY A 1 89 ? -12.387 -8.614 20.888 1.00 59.47 89 GLY A O 1
ATOM 719 N N . THR A 1 90 ? -12.626 -7.149 19.215 1.00 71.50 90 THR A N 1
ATOM 720 C CA . THR A 1 90 ? -11.194 -6.933 18.991 1.00 71.50 90 THR A CA 1
ATOM 721 C C . THR A 1 90 ? -10.706 -5.757 19.832 1.00 71.50 90 THR A C 1
ATOM 723 O O . THR A 1 90 ? -11.222 -4.644 19.697 1.00 71.50 90 THR A O 1
ATOM 726 N N . PHE A 1 91 ? -9.707 -5.987 20.687 1.00 80.44 91 PHE A N 1
ATOM 727 C CA . PHE A 1 91 ? -9.074 -4.947 21.502 1.00 80.44 91 PHE A CA 1
ATOM 728 C C . PHE A 1 91 ? -7.776 -4.445 20.880 1.00 80.44 91 PHE A C 1
ATOM 730 O O . PHE A 1 91 ? -6.966 -5.253 20.427 1.00 80.44 91 PHE A O 1
ATOM 737 N N . ARG A 1 92 ? -7.521 -3.133 20.956 1.00 80.88 92 ARG A N 1
ATOM 738 C CA . ARG A 1 92 ? -6.245 -2.532 20.539 1.00 80.88 92 ARG A CA 1
ATOM 739 C C . ARG A 1 92 ? -5.723 -1.494 21.526 1.00 80.88 92 ARG A C 1
ATOM 741 O O . ARG A 1 92 ? -6.481 -0.715 22.103 1.00 80.88 92 ARG A O 1
ATOM 748 N N . TRP A 1 93 ? -4.403 -1.478 21.686 1.00 82.38 93 TRP A N 1
ATOM 749 C CA . TRP A 1 93 ? -3.680 -0.422 22.391 1.00 82.38 93 TRP A CA 1
ATOM 750 C C . TRP A 1 93 ? -3.393 0.737 21.453 1.00 82.38 93 TRP A C 1
ATOM 752 O O . TRP A 1 93 ? -2.873 0.525 20.363 1.00 82.38 93 TRP A O 1
ATOM 762 N N . LEU A 1 94 ? -3.674 1.957 21.905 1.00 76.19 94 LEU A N 1
ATOM 763 C CA . LEU A 1 94 ? -3.506 3.158 21.083 1.00 76.19 94 LEU A CA 1
ATOM 764 C C . LEU A 1 94 ? -2.307 4.020 21.505 1.00 76.19 94 LEU A C 1
ATOM 766 O O . LEU A 1 94 ? -1.958 4.983 20.833 1.00 76.19 94 LEU A O 1
ATOM 770 N N . GLY A 1 95 ? -1.627 3.642 22.591 1.00 77.69 95 GLY A N 1
ATOM 771 C CA . GLY A 1 95 ? -0.532 4.418 23.171 1.00 77.69 95 GLY A CA 1
ATOM 772 C C . GLY A 1 95 ? -1.023 5.518 24.115 1.00 77.69 95 GLY A C 1
ATOM 773 O O . GLY A 1 95 ? -2.212 5.618 24.422 1.00 77.69 95 GLY A O 1
ATOM 774 N N . ILE A 1 96 ? -0.078 6.298 24.643 1.00 79.88 96 ILE A N 1
ATOM 775 C CA . ILE A 1 96 ? -0.350 7.407 25.568 1.00 79.88 96 ILE A CA 1
ATOM 776 C C . ILE A 1 96 ? -0.834 8.619 24.763 1.00 79.88 96 ILE A C 1
ATOM 778 O O . ILE A 1 96 ? -0.272 8.907 23.709 1.00 79.88 96 ILE A O 1
ATOM 782 N N . ASN A 1 97 ? -1.846 9.331 25.267 1.00 77.19 97 ASN A N 1
ATOM 783 C CA . ASN A 1 97 ? -2.417 10.539 24.640 1.00 77.19 97 ASN A CA 1
ATOM 784 C C . ASN A 1 97 ? -3.009 10.300 23.245 1.00 77.19 97 ASN A C 1
ATOM 786 O O . ASN A 1 97 ? -3.083 11.206 22.410 1.00 77.19 97 ASN A O 1
ATOM 790 N N . ALA A 1 98 ? -3.430 9.064 22.976 1.00 82.00 98 ALA A N 1
ATOM 791 C CA . ALA A 1 98 ? -4.229 8.783 21.802 1.00 82.00 98 ALA A CA 1
ATOM 792 C C . ALA A 1 98 ? -5.568 9.514 21.937 1.00 82.00 98 ALA A C 1
ATOM 794 O O . ALA A 1 98 ? -6.298 9.325 22.907 1.00 82.00 98 ALA A O 1
ATOM 795 N N . SER A 1 99 ? -5.878 10.348 20.952 1.00 84.31 99 SER A N 1
ATOM 796 C CA . SER A 1 99 ? -7.184 11.006 20.805 1.00 84.31 99 SER A CA 1
ATOM 797 C C . SER A 1 99 ? -7.827 10.697 19.455 1.00 84.31 99 SER A C 1
ATOM 799 O O . SER A 1 99 ? -8.889 11.230 19.135 1.00 84.31 99 SER A O 1
ATOM 801 N N . ASN A 1 100 ? -7.174 9.855 18.653 1.00 86.44 100 ASN A N 1
ATOM 802 C CA . ASN A 1 100 ? -7.645 9.377 17.369 1.00 86.44 100 ASN A CA 1
ATOM 803 C C . ASN A 1 100 ? -7.304 7.894 17.186 1.00 86.44 100 ASN A C 1
ATOM 805 O O . ASN A 1 100 ? -6.371 7.369 17.796 1.00 86.44 100 ASN A O 1
ATOM 809 N N . TYR A 1 101 ? -8.091 7.220 16.357 1.00 85.00 101 TYR A N 1
ATOM 810 C CA . TYR A 1 101 ? -7.849 5.845 15.947 1.00 85.00 101 TYR A CA 1
ATOM 811 C C . TYR A 1 101 ? -8.397 5.639 14.541 1.00 85.00 101 TYR A C 1
ATOM 813 O O . TYR A 1 101 ? -9.480 6.132 14.228 1.00 85.00 101 TYR A O 1
ATOM 821 N N . VAL A 1 102 ? -7.643 4.918 13.716 1.00 82.50 102 VAL A N 1
ATOM 822 C CA . VAL A 1 102 ? -8.093 4.451 12.407 1.00 82.50 102 VAL A CA 1
ATOM 823 C C . VAL A 1 102 ? -8.195 2.936 12.489 1.00 82.50 102 VAL A C 1
ATOM 825 O O . VAL A 1 102 ? -7.192 2.257 12.703 1.00 82.50 102 VAL A O 1
ATOM 828 N N . ASP A 1 103 ? -9.412 2.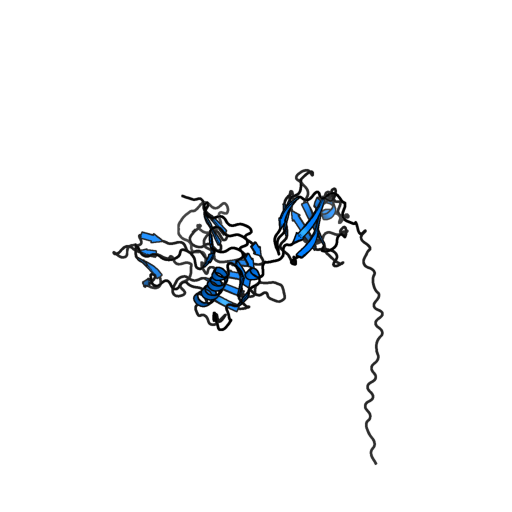424 12.365 1.00 83.31 103 ASP A N 1
ATOM 829 C CA . ASP A 1 103 ? -9.674 0.993 12.290 1.00 83.31 103 ASP A CA 1
ATOM 830 C C . ASP A 1 103 ? -9.698 0.553 10.831 1.00 83.31 103 ASP A C 1
ATOM 832 O O . ASP A 1 103 ? -10.457 1.120 10.049 1.00 83.31 103 ASP A O 1
ATOM 836 N N . LEU A 1 104 ? -8.887 -0.443 10.481 1.00 76.19 104 LEU A N 1
ATOM 837 C CA . LEU A 1 104 ? -8.776 -0.990 9.125 1.00 76.19 104 LEU A CA 1
ATOM 838 C C . LEU A 1 104 ? -9.040 -2.504 9.074 1.00 76.19 104 LEU A C 1
ATOM 840 O O . LEU A 1 104 ? -9.073 -3.103 8.000 1.00 76.19 104 LEU A O 1
ATOM 844 N N . ASP A 1 105 ? -9.198 -3.152 10.230 1.00 73.25 105 ASP A N 1
ATOM 845 C CA . ASP A 1 105 ? -8.948 -4.585 10.365 1.00 73.25 105 ASP A CA 1
ATOM 846 C C . ASP A 1 105 ? -10.232 -5.413 10.339 1.00 73.25 105 ASP A C 1
ATOM 848 O O . ASP A 1 105 ? -10.958 -5.458 11.330 1.00 73.25 105 ASP A O 1
ATOM 852 N N . GLY A 1 106 ? -10.510 -6.150 9.263 1.00 73.00 106 GLY A N 1
ATOM 853 C CA . GLY A 1 106 ? -11.644 -7.089 9.238 1.00 73.00 106 GLY A CA 1
ATOM 854 C C . GLY A 1 106 ? -13.011 -6.413 9.410 1.00 73.00 106 GLY A C 1
ATOM 855 O O . GLY A 1 106 ? -13.930 -6.990 9.998 1.00 73.00 106 GLY A O 1
ATOM 856 N N . LEU A 1 107 ? -13.122 -5.168 8.945 1.00 81.88 107 LEU A N 1
ATOM 857 C CA . LEU A 1 107 ? -14.396 -4.482 8.793 1.00 81.88 107 LEU A CA 1
ATOM 858 C C . LEU A 1 107 ? -15.136 -5.074 7.589 1.00 81.88 107 LEU A C 1
ATOM 860 O O . LEU A 1 107 ? -14.540 -5.270 6.538 1.00 81.88 107 LEU A O 1
ATOM 864 N N . ASN A 1 108 ? -16.421 -5.354 7.733 1.00 85.12 108 ASN A N 1
ATOM 865 C CA . ASN A 1 108 ? -17.305 -5.794 6.663 1.00 85.12 108 ASN A CA 1
ATOM 866 C C . ASN A 1 108 ? -18.117 -4.599 6.172 1.00 85.12 108 ASN A C 1
ATOM 868 O O . ASN A 1 108 ? -18.395 -3.691 6.951 1.00 85.12 108 ASN A O 1
ATOM 872 N N . GLU A 1 109 ? -18.530 -4.616 4.910 1.00 85.75 109 GLU A N 1
ATOM 873 C CA . GLU A 1 109 ? -19.460 -3.626 4.358 1.00 85.75 109 GLU A CA 1
ATOM 874 C C . GLU A 1 109 ? -20.835 -3.700 5.034 1.00 85.75 109 GLU A C 1
ATOM 876 O O . GLU A 1 109 ? -21.230 -4.757 5.536 1.00 85.75 109 GLU A O 1
ATOM 881 N N . ASP A 1 110 ? -21.579 -2.591 5.002 1.00 88.75 110 ASP A N 1
ATOM 882 C CA . ASP A 1 110 ? -22.967 -2.499 5.493 1.00 88.75 110 ASP A CA 1
ATOM 883 C C . ASP A 1 110 ? -23.160 -3.041 6.921 1.00 88.75 110 ASP A C 1
ATOM 885 O O . ASP A 1 110 ? -24.222 -3.556 7.272 1.00 88.75 110 ASP A O 1
ATOM 889 N N . THR A 1 111 ? -22.121 -2.961 7.752 1.00 89.62 111 THR A N 1
ATOM 890 C CA . THR A 1 111 ? -22.084 -3.609 9.061 1.00 89.62 111 THR A CA 1
ATOM 891 C C . THR A 1 111 ? -22.024 -2.563 10.158 1.00 89.62 111 THR A C 1
ATOM 893 O O . THR A 1 111 ? -21.201 -1.648 10.132 1.00 89.62 111 THR A O 1
ATOM 896 N N . ASP A 1 112 ? -22.904 -2.716 11.144 1.00 91.25 112 ASP A N 1
ATOM 897 C CA . ASP A 1 112 ? -22.859 -1.919 12.359 1.00 91.25 112 ASP A CA 1
ATOM 898 C C . ASP A 1 112 ? -21.692 -2.382 13.242 1.00 91.25 112 ASP A C 1
ATOM 900 O O . ASP A 1 112 ? -21.581 -3.549 13.628 1.00 91.25 112 ASP A O 1
ATOM 904 N N . TYR A 1 113 ? -20.829 -1.436 13.581 1.00 90.75 113 TYR A N 1
ATOM 905 C CA . TYR A 1 113 ? -19.733 -1.586 14.513 1.00 90.75 113 TYR A CA 1
ATOM 906 C C . TYR A 1 113 ? -19.915 -0.663 15.703 1.00 90.75 113 TYR A C 1
ATOM 908 O O . TYR A 1 113 ? -20.284 0.506 15.600 1.00 90.75 113 TYR A O 1
ATOM 916 N N . TYR A 1 114 ? -19.584 -1.206 16.859 1.00 91.50 114 TYR A N 1
ATOM 917 C CA . TYR A 1 114 ? -19.668 -0.532 18.131 1.00 91.50 114 TYR A CA 1
ATOM 918 C C . TYR A 1 114 ? -18.274 -0.411 18.713 1.00 91.50 114 TYR A C 1
ATOM 920 O O . TYR A 1 114 ? -17.532 -1.391 18.785 1.00 91.50 114 TYR A O 1
ATOM 928 N N . TYR A 1 115 ? -17.932 0.791 19.151 1.00 92.56 115 TYR A N 1
ATOM 929 C CA . TYR A 1 115 ? -16.639 1.110 19.723 1.00 92.56 115 TYR A CA 1
ATOM 930 C C . TYR A 1 115 ? -16.806 1.595 21.149 1.00 92.56 115 TYR A C 1
ATOM 932 O O . TYR A 1 115 ? -17.730 2.351 21.463 1.00 92.56 115 TYR A O 1
ATOM 940 N N . ARG A 1 116 ? -15.856 1.211 21.997 1.00 92.00 116 ARG A N 1
ATOM 941 C CA . ARG A 1 116 ? -15.621 1.906 23.254 1.00 92.00 116 ARG A CA 1
ATOM 942 C C . ARG A 1 116 ? -14.145 2.107 23.517 1.00 92.00 116 ARG A C 1
ATOM 944 O O . ARG A 1 116 ? -13.332 1.256 23.161 1.00 92.00 116 ARG A O 1
ATOM 951 N N . VAL A 1 117 ? -13.806 3.218 24.154 1.00 92.12 117 VAL A N 1
ATOM 952 C CA . VAL A 1 117 ? -12.420 3.611 24.418 1.00 92.12 117 VAL A CA 1
ATOM 953 C C . VAL A 1 117 ? -12.288 4.186 25.825 1.00 92.12 117 VAL A C 1
ATOM 955 O O . VAL A 1 117 ? -13.152 4.940 26.274 1.00 92.12 117 VAL A O 1
ATOM 958 N N . ALA A 1 118 ? -11.231 3.800 26.536 1.00 91.50 118 ALA A N 1
ATOM 959 C CA . ALA A 1 118 ? -10.915 4.311 27.868 1.00 91.50 118 ALA A CA 1
ATOM 960 C C . ALA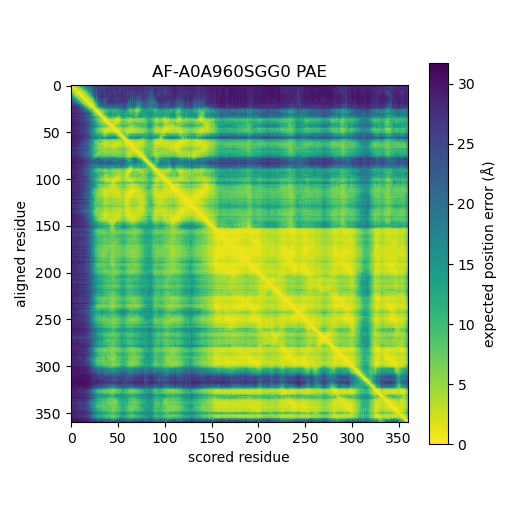 A 1 118 ? -9.403 4.336 28.107 1.00 91.50 118 ALA A C 1
ATOM 962 O O . ALA A 1 118 ? -8.650 3.526 27.558 1.00 91.50 118 ALA A O 1
ATOM 963 N N . ALA A 1 119 ? -8.960 5.266 28.947 1.00 90.50 119 ALA A N 1
ATOM 964 C CA . ALA A 1 119 ? -7.587 5.327 29.420 1.00 90.50 119 ALA A CA 1
ATOM 965 C C . ALA A 1 119 ? -7.374 4.301 30.540 1.00 90.50 119 ALA A C 1
ATOM 967 O O . ALA A 1 119 ? -8.246 4.125 31.388 1.00 90.50 119 ALA A O 1
ATOM 968 N N . VAL A 1 120 ? -6.209 3.653 30.576 1.00 90.56 120 VAL A N 1
ATOM 969 C CA . VAL A 1 120 ? -5.842 2.720 31.652 1.00 90.56 120 VAL A CA 1
ATOM 970 C C . VAL A 1 120 ? -5.073 3.467 32.737 1.00 90.56 120 VAL A C 1
ATOM 972 O O . VAL A 1 120 ? -3.896 3.811 32.576 1.00 90.56 120 VAL A O 1
ATOM 975 N N . THR A 1 121 ? -5.752 3.746 33.847 1.00 92.06 121 THR A N 1
ATOM 976 C CA . THR A 1 121 ? -5.315 4.712 34.865 1.00 92.06 121 THR A CA 1
ATOM 977 C C . THR A 1 121 ? -4.231 4.159 35.789 1.00 92.06 121 THR A C 1
ATOM 979 O O . THR A 1 121 ? -3.379 4.915 36.252 1.00 92.06 121 THR A O 1
ATOM 982 N N . ASN A 1 122 ? -4.176 2.839 35.987 1.00 91.69 122 ASN A N 1
ATOM 983 C CA . ASN A 1 122 ? -3.236 2.177 36.899 1.00 91.69 122 ASN A CA 1
ATOM 984 C C . ASN A 1 122 ? -2.135 1.357 36.188 1.00 91.69 122 ASN A C 1
ATOM 986 O O . ASN A 1 122 ? -1.572 0.427 36.766 1.00 91.69 122 ASN A O 1
ATOM 990 N N . MET A 1 123 ? -1.770 1.706 34.946 1.00 87.88 123 MET A N 1
ATOM 991 C CA . MET A 1 123 ? -0.820 0.932 34.120 1.00 87.88 123 MET A CA 1
ATOM 992 C C . MET A 1 123 ? 0.508 0.589 34.826 1.00 87.88 123 MET A C 1
ATOM 994 O O . MET A 1 123 ? 1.067 -0.494 34.639 1.00 87.88 123 MET A O 1
ATOM 998 N N . THR A 1 124 ? 1.039 1.508 35.638 1.00 88.38 124 THR A N 1
ATOM 999 C CA . THR A 1 124 ? 2.280 1.278 36.394 1.00 88.38 124 THR A CA 1
ATOM 1000 C C . THR A 1 124 ? 2.122 0.161 37.423 1.00 88.38 124 THR A C 1
ATOM 1002 O O . THR A 1 124 ? 3.037 -0.642 37.589 1.00 88.38 124 THR A O 1
ATOM 1005 N N . GLU A 1 125 ? 0.986 0.107 38.116 1.00 90.75 125 GLU A N 1
ATOM 1006 C CA . GLU A 1 125 ? 0.695 -0.933 39.100 1.00 90.75 125 GLU A CA 1
ATOM 1007 C C . GLU A 1 125 ? 0.402 -2.262 38.407 1.00 90.75 125 GLU A C 1
ATOM 1009 O O . GLU A 1 125 ? 1.058 -3.254 38.723 1.00 90.75 125 GLU A O 1
ATOM 1014 N N . TYR A 1 126 ? -0.443 -2.241 37.368 1.00 87.56 126 TYR A N 1
ATOM 1015 C CA . TYR A 1 126 ? -0.709 -3.389 36.497 1.00 87.56 126 TYR A CA 1
ATOM 1016 C C . TYR A 1 126 ? 0.593 -4.100 36.084 1.00 87.56 126 TYR A C 1
ATOM 1018 O O . TYR A 1 126 ? 0.755 -5.301 36.284 1.00 87.56 126 TYR A O 1
ATOM 1026 N N . ARG A 1 127 ? 1.584 -3.348 35.583 1.00 85.94 127 ARG A N 1
ATOM 1027 C CA . ARG A 1 127 ? 2.876 -3.907 35.140 1.00 85.94 127 ARG A CA 1
ATOM 1028 C C . ARG A 1 127 ? 3.774 -4.401 36.275 1.00 85.94 127 ARG A C 1
ATOM 1030 O O . ARG A 1 127 ? 4.591 -5.286 36.042 1.00 85.94 127 ARG A O 1
ATOM 1037 N N . LYS A 1 128 ? 3.688 -3.806 37.468 1.00 89.94 128 LYS A N 1
ATOM 1038 C CA . LYS A 1 128 ? 4.561 -4.143 38.607 1.00 89.94 128 LYS A CA 1
ATOM 1039 C C . LYS A 1 128 ? 4.061 -5.348 39.390 1.00 89.94 128 LYS A C 1
ATOM 1041 O O . LYS A 1 128 ? 4.874 -6.150 39.838 1.00 89.94 128 LYS A O 1
ATOM 1046 N N . THR A 1 129 ? 2.753 -5.433 39.604 1.00 91.38 129 THR A N 1
ATOM 1047 C CA . THR A 1 129 ? 2.149 -6.387 40.542 1.00 91.38 129 THR A CA 1
ATOM 1048 C C . THR A 1 129 ? 1.154 -7.329 39.876 1.00 91.38 129 THR A C 1
ATOM 1050 O O . THR A 1 129 ? 0.734 -8.290 40.514 1.00 91.38 129 THR A O 1
ATOM 1053 N N . GLY A 1 130 ? 0.779 -7.083 38.615 1.00 86.25 130 GLY A N 1
ATOM 1054 C CA . GLY A 1 130 ? -0.307 -7.810 37.958 1.00 86.25 130 GLY A CA 1
ATOM 1055 C C . GLY A 1 130 ? -1.683 -7.457 38.525 1.00 86.25 130 GLY A C 1
ATOM 1056 O O . GLY A 1 130 ? -2.603 -8.260 38.402 1.00 86.25 130 GLY A O 1
ATOM 1057 N N . ALA A 1 131 ? -1.823 -6.296 39.183 1.00 88.56 131 ALA A N 1
ATOM 1058 C CA . ALA A 1 131 ? -3.123 -5.794 39.624 1.00 88.56 131 ALA A CA 1
ATOM 1059 C C . ALA A 1 131 ? -4.109 -5.738 38.449 1.00 88.56 131 ALA A C 1
ATOM 1061 O O . ALA A 1 131 ? -3.693 -5.546 37.311 1.00 88.56 131 ALA A O 1
ATOM 1062 N N . ALA A 1 132 ? -5.408 -5.882 38.715 1.00 87.12 132 ALA A N 1
ATOM 1063 C CA . ALA A 1 132 ? -6.420 -5.750 37.671 1.00 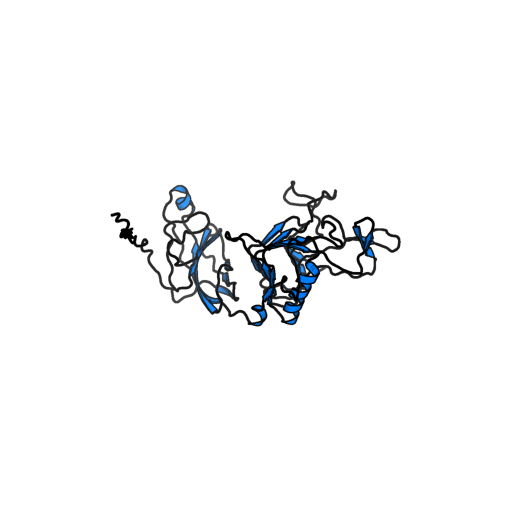87.12 132 ALA A CA 1
ATOM 1064 C C . ALA A 1 132 ? -6.371 -4.339 37.048 1.00 87.12 132 ALA A C 1
ATOM 1066 O O . ALA A 1 132 ? -6.134 -3.365 37.768 1.00 87.12 132 ALA A O 1
ATOM 1067 N N . PRO A 1 133 ? -6.571 -4.202 35.727 1.00 88.94 133 PRO A N 1
ATOM 1068 C CA . PRO A 1 133 ? -6.553 -2.896 35.089 1.00 88.94 133 PRO A CA 1
ATOM 1069 C C . PRO A 1 133 ? -7.738 -2.042 35.544 1.00 88.94 133 PRO A C 1
ATOM 1071 O O . PRO A 1 133 ? -8.877 -2.503 35.597 1.00 88.94 133 PRO A O 1
ATOM 1074 N N . GLU A 1 134 ? -7.458 -0.777 35.826 1.00 91.19 134 GLU A N 1
ATOM 1075 C CA . GLU A 1 134 ? -8.454 0.254 36.094 1.00 91.19 134 GLU A CA 1
ATOM 1076 C C . GLU A 1 134 ? -8.589 1.162 34.875 1.00 91.19 134 GLU A C 1
ATOM 1078 O O . GLU A 1 134 ? -7.600 1.505 34.218 1.00 91.19 134 GLU A O 1
ATOM 1083 N N . PHE A 1 135 ? -9.826 1.547 34.576 1.00 90.62 135 PHE A N 1
ATOM 1084 C CA . PHE A 1 135 ? -10.169 2.334 33.401 1.00 90.62 135 PHE A CA 1
ATOM 1085 C C . PHE A 1 135 ? -10.780 3.669 33.814 1.00 90.62 135 PHE A C 1
ATOM 1087 O O . PHE A 1 135 ? -11.508 3.752 34.805 1.00 90.62 135 PHE A O 1
ATOM 1094 N N . SER A 1 136 ? -10.523 4.707 33.018 1.00 91.06 136 SER A N 1
ATOM 1095 C CA . SER A 1 136 ? -11.333 5.922 33.045 1.00 91.06 136 SER A CA 1
ATOM 1096 C C . SER A 1 136 ? -12.790 5.611 32.687 1.00 91.06 136 SER A C 1
ATOM 1098 O O . SER A 1 136 ? -13.132 4.499 32.278 1.00 91.06 136 SER A O 1
ATOM 1100 N N . GLU A 1 137 ? -13.651 6.625 32.757 1.00 90.38 137 GLU A N 1
ATOM 1101 C CA . GLU A 1 137 ? -14.976 6.533 32.148 1.00 90.38 137 GLU A CA 1
ATOM 1102 C C . GLU A 1 137 ? -14.855 6.107 30.675 1.00 90.38 137 GLU A C 1
ATOM 1104 O O . GLU A 1 137 ? -14.038 6.652 29.921 1.00 90.38 137 GLU A O 1
ATOM 1109 N N . TRP A 1 138 ? -15.639 5.096 30.293 1.00 89.94 138 TRP A N 1
ATOM 1110 C CA . TRP A 1 138 ? -15.686 4.594 28.927 1.00 89.94 138 TRP A CA 1
ATOM 1111 C C . TRP A 1 138 ? -16.429 5.575 28.031 1.00 89.94 138 TRP A C 1
ATOM 1113 O O . TRP A 1 138 ? -17.539 6.005 28.339 1.00 89.94 138 TRP A O 1
ATOM 1123 N N . GLN A 1 139 ? -15.828 5.875 26.889 1.00 91.62 139 GLN A N 1
ATOM 1124 C CA . GLN A 1 139 ? -16.472 6.613 25.813 1.00 91.62 139 GLN A CA 1
ATOM 1125 C C . GLN A 1 139 ? -16.981 5.632 24.766 1.00 91.62 139 GLN A C 1
ATOM 1127 O O . GLN A 1 139 ? -16.351 4.598 24.554 1.00 91.62 139 GLN A O 1
ATOM 1132 N N . TYR A 1 140 ? -18.102 5.948 24.119 1.00 91.62 140 TYR A N 1
ATOM 1133 C CA . TYR A 1 140 ? -18.804 5.035 23.218 1.00 91.62 140 TYR A CA 1
ATOM 1134 C C . TYR A 1 140 ? -19.104 5.692 21.876 1.00 91.62 140 TYR A C 1
ATOM 1136 O O . TYR A 1 140 ? -19.373 6.892 21.801 1.00 91.62 140 TYR A O 1
ATOM 1144 N N . GLY A 1 141 ? -19.094 4.881 20.826 1.00 90.19 141 GLY A N 1
ATOM 1145 C CA . GLY A 1 141 ? -19.516 5.257 19.484 1.00 90.19 141 GLY A CA 1
ATOM 1146 C C . GLY A 1 141 ? -20.145 4.061 18.787 1.00 90.19 141 GLY A C 1
ATOM 1147 O O . GLY A 1 141 ? -19.779 2.916 19.052 1.00 90.19 141 GLY A O 1
ATOM 1148 N N . ALA A 1 142 ? -21.095 4.321 17.902 1.00 90.19 142 ALA A N 1
ATOM 1149 C CA . ALA A 1 142 ? -21.620 3.313 16.995 1.00 90.19 142 ALA A CA 1
ATOM 1150 C C . ALA A 1 142 ? -21.556 3.870 15.585 1.00 90.19 142 ALA A C 1
ATOM 1152 O O . ALA A 1 142 ? -21.894 5.033 15.357 1.00 90.19 142 ALA A O 1
ATOM 1153 N N . ILE A 1 143 ? -21.132 3.034 14.653 1.00 89.75 143 ILE A N 1
ATOM 1154 C CA . ILE A 1 143 ? -21.030 3.406 13.260 1.00 89.75 143 ILE A CA 1
ATOM 1155 C C . ILE A 1 143 ? -21.468 2.266 12.365 1.00 89.75 143 ILE A C 1
ATOM 1157 O O . ILE A 1 143 ? -21.351 1.108 12.737 1.00 89.75 143 ILE A O 1
ATOM 1161 N N . LYS A 1 144 ? -21.936 2.605 11.174 1.00 89.62 144 LYS A N 1
ATOM 1162 C CA . LYS A 1 144 ? -22.208 1.656 10.115 1.00 89.62 144 LYS A CA 1
ATOM 1163 C C . LYS A 1 144 ? -21.220 1.886 8.985 1.00 89.62 144 LYS A C 1
ATOM 1165 O O . LYS A 1 144 ? -21.125 3.013 8.511 1.00 89.62 144 LYS A O 1
ATOM 1170 N N . THR A 1 145 ? -20.478 0.857 8.595 1.00 86.19 145 THR A N 1
ATOM 1171 C CA . THR A 1 145 ? -19.595 0.927 7.424 1.00 86.19 145 THR A CA 1
ATOM 1172 C C . THR A 1 145 ? -20.404 1.102 6.147 1.00 86.19 145 THR A C 1
ATOM 1174 O O . THR A 1 145 ? -21.536 0.623 6.027 1.00 86.19 145 THR A O 1
ATOM 1177 N N . ASP A 1 146 ? -19.802 1.777 5.174 1.00 82.31 146 ASP A N 1
ATOM 1178 C CA . ASP A 1 146 ? -20.437 1.980 3.880 1.00 82.31 146 ASP A CA 1
ATOM 1179 C C . ASP A 1 146 ? -20.417 0.704 3.031 1.00 82.31 146 ASP A C 1
ATOM 1181 O O . ASP A 1 146 ? -19.643 -0.231 3.252 1.00 82.31 146 ASP A O 1
ATOM 1185 N N . ILE A 1 147 ? -21.284 0.678 2.020 1.00 82.19 147 ILE A N 1
ATOM 1186 C CA . ILE A 1 147 ? -21.238 -0.327 0.959 1.00 82.19 147 ILE A CA 1
ATOM 1187 C C . ILE A 1 147 ? -20.210 0.124 -0.067 1.00 82.19 147 ILE A C 1
ATOM 1189 O O . ILE A 1 147 ? -20.290 1.240 -0.586 1.00 82.19 147 ILE A O 1
ATOM 1193 N N . LEU A 1 148 ? -19.290 -0.769 -0.416 1.00 76.06 148 LEU A N 1
ATOM 1194 C CA . LEU A 1 148 ? -18.340 -0.534 -1.487 1.00 76.06 148 LEU A CA 1
ATOM 1195 C C . LEU A 1 148 ? -19.106 -0.529 -2.827 1.00 76.06 148 LEU A C 1
ATOM 1197 O O . LEU A 1 148 ? -19.766 -1.522 -3.161 1.00 76.06 148 LEU A O 1
ATOM 1201 N N . PRO A 1 149 ? -19.064 0.559 -3.618 1.00 76.62 149 PRO A N 1
ATOM 1202 C CA . PRO A 1 149 ? -19.721 0.597 -4.920 1.00 76.62 149 PRO A CA 1
ATOM 1203 C C . PRO A 1 149 ? -19.244 -0.538 -5.832 1.00 76.62 149 PRO A C 1
ATOM 1205 O O . PRO A 1 149 ? -18.051 -0.822 -5.890 1.00 76.62 149 PRO A O 1
ATOM 1208 N N . ASP A 1 150 ? -20.147 -1.135 -6.617 1.00 78.44 150 ASP A N 1
ATOM 1209 C CA . ASP A 1 150 ? -19.854 -2.307 -7.467 1.00 78.44 150 ASP A CA 1
ATOM 1210 C C . ASP A 1 150 ? -18.615 -2.143 -8.360 1.00 78.44 150 ASP A C 1
ATOM 1212 O O . ASP A 1 150 ? -17.868 -3.089 -8.593 1.00 78.44 150 ASP A O 1
ATOM 1216 N N . LYS A 1 151 ? -18.361 -0.920 -8.837 1.00 69.75 151 LYS A N 1
ATOM 1217 C CA . LYS A 1 151 ? -17.182 -0.597 -9.657 1.00 69.75 151 LYS A CA 1
ATOM 1218 C C . LYS A 1 151 ? -15.862 -0.831 -8.920 1.00 69.75 151 LYS A C 1
ATOM 1220 O O . LYS A 1 151 ? -14.877 -1.197 -9.544 1.00 69.75 151 LYS A O 1
ATOM 1225 N N . GLN A 1 152 ? -15.853 -0.638 -7.605 1.00 69.06 152 GLN A N 1
ATOM 1226 C CA . GLN A 1 152 ? -14.685 -0.827 -6.748 1.00 69.06 152 GLN A CA 1
ATOM 1227 C C . GLN A 1 152 ? -14.508 -2.299 -6.344 1.00 69.06 152 GLN A C 1
ATOM 1229 O O . GLN A 1 152 ? -13.410 -2.707 -5.993 1.00 69.06 152 GLN A O 1
ATOM 1234 N N . LYS A 1 153 ? -15.563 -3.119 -6.467 1.00 80.19 153 LYS A N 1
ATOM 1235 C CA . LYS A 1 153 ? -15.519 -4.578 -6.258 1.00 80.19 153 LYS A CA 1
ATOM 1236 C C . LYS A 1 153 ? -14.950 -5.339 -7.449 1.00 80.19 153 LYS A C 1
ATOM 1238 O O . LYS A 1 153 ? -14.696 -6.537 -7.347 1.00 80.19 153 LYS A O 1
ATOM 1243 N N . GLN A 1 154 ? -14.797 -4.683 -8.600 1.00 92.75 154 GLN A N 1
ATOM 1244 C CA . GLN A 1 154 ? -14.293 -5.350 -9.787 1.00 92.75 154 GLN A CA 1
ATOM 1245 C C . GLN A 1 154 ? -12.824 -5.732 -9.593 1.00 92.75 154 GLN A C 1
ATOM 1247 O O . GLN A 1 154 ? -11.972 -4.869 -9.386 1.00 92.75 154 GLN A O 1
ATOM 1252 N N . VAL A 1 155 ? -12.548 -7.030 -9.705 1.00 95.94 155 VAL A N 1
ATOM 1253 C CA . VAL A 1 155 ? -11.201 -7.590 -9.604 1.00 95.94 155 VAL A CA 1
ATOM 1254 C C . VAL A 1 155 ? -10.583 -7.717 -10.994 1.00 95.94 155 VAL A C 1
ATOM 1256 O O . VAL A 1 155 ? -11.208 -8.203 -11.939 1.00 95.94 155 VAL A O 1
ATOM 1259 N N . TYR A 1 156 ? -9.344 -7.261 -11.099 1.00 97.75 156 TYR A N 1
ATOM 1260 C CA . TYR A 1 156 ? -8.484 -7.309 -12.268 1.00 97.75 156 TYR A CA 1
ATOM 1261 C C . TYR A 1 156 ? -7.258 -8.152 -11.902 1.00 97.75 156 TYR A C 1
ATOM 1263 O O . TYR A 1 156 ? -6.236 -7.605 -11.490 1.00 97.75 156 TYR A O 1
ATOM 1271 N N . ASP A 1 157 ? -7.385 -9.479 -11.996 1.00 98.44 157 ASP A N 1
ATOM 1272 C CA . ASP A 1 157 ? -6.290 -10.420 -11.723 1.00 98.44 157 ASP A CA 1
ATOM 1273 C C . ASP A 1 157 ? -5.213 -10.283 -12.797 1.00 98.44 157 ASP A C 1
ATOM 1275 O O . ASP A 1 157 ? -5.461 -10.569 -13.964 1.00 98.44 157 ASP A O 1
ATOM 1279 N N . VAL A 1 158 ? -4.012 -9.846 -12.427 1.00 98.69 158 VAL A N 1
ATOM 1280 C CA . VAL A 1 158 ? -2.933 -9.560 -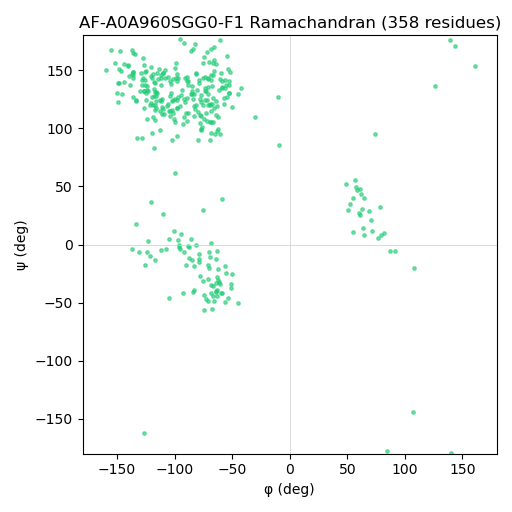13.384 1.00 98.69 158 VAL A CA 1
ATOM 1281 C C . VAL A 1 158 ? -2.477 -10.797 -14.170 1.00 98.69 158 VAL A C 1
ATOM 1283 O O . VAL A 1 158 ? -1.947 -10.643 -15.271 1.00 98.69 158 VAL A O 1
ATOM 1286 N N . THR A 1 159 ? -2.728 -12.008 -13.663 1.00 98.56 159 THR A N 1
ATOM 1287 C CA . THR A 1 159 ? -2.374 -13.286 -14.306 1.00 98.56 159 THR A CA 1
ATOM 1288 C C . THR A 1 159 ? -3.441 -13.797 -15.273 1.00 98.56 159 THR A C 1
ATOM 1290 O O . THR A 1 159 ? -3.168 -14.693 -16.080 1.00 98.56 159 THR A O 1
ATOM 1293 N N . ASP A 1 160 ? -4.642 -13.200 -15.272 1.00 98.44 160 ASP A N 1
ATOM 1294 C CA . ASP A 1 160 ? -5.667 -13.519 -16.264 1.00 98.44 160 ASP A CA 1
ATOM 1295 C C . ASP A 1 160 ? -5.079 -13.387 -17.667 1.00 98.44 160 ASP A C 1
ATOM 1297 O O . ASP A 1 160 ? -4.402 -12.410 -17.984 1.00 98.44 160 ASP A O 1
ATOM 1301 N N . LYS A 1 161 ? -5.441 -14.303 -18.575 1.00 97.81 161 LYS A N 1
ATOM 1302 C CA . LYS A 1 161 ? -4.963 -14.315 -19.973 1.00 97.81 161 LYS A CA 1
ATOM 1303 C C . LYS A 1 161 ? -5.105 -12.962 -20.694 1.00 97.81 161 LYS A C 1
ATOM 1305 O O . LYS A 1 161 ? -4.398 -12.694 -21.663 1.00 97.81 161 LYS A O 1
ATOM 1310 N N . LYS A 1 162 ? -6.048 -12.124 -20.258 1.00 98.06 162 LYS A N 1
ATOM 1311 C CA . LYS A 1 162 ? -6.265 -10.768 -20.775 1.00 98.06 162 LYS A CA 1
ATOM 1312 C C . LYS A 1 162 ? -5.128 -9.798 -20.419 1.00 98.06 162 LYS A C 1
ATOM 1314 O O . LYS A 1 162 ? -4.841 -8.907 -21.218 1.00 98.06 162 LYS A O 1
ATOM 1319 N N . TYR A 1 163 ? -4.526 -9.938 -19.241 1.00 98.44 163 TYR A N 1
ATOM 1320 C CA . TYR A 1 163 ? -3.449 -9.077 -18.750 1.00 98.44 163 TYR A CA 1
ATOM 1321 C C . TYR A 1 163 ? -2.102 -9.789 -18.840 1.00 98.44 163 TYR A C 1
ATOM 1323 O O . TYR A 1 163 ? -1.199 -9.211 -19.430 1.00 98.44 163 TYR A O 1
ATOM 1331 N N . GLY A 1 164 ? -2.008 -11.052 -18.420 1.00 98.12 164 GLY A N 1
ATOM 1332 C CA . GLY A 1 164 ? -0.935 -11.976 -18.788 1.00 98.12 164 GLY A CA 1
ATOM 1333 C C . GLY A 1 164 ? 0.388 -11.796 -18.044 1.00 98.12 164 GLY A C 1
ATOM 1334 O O . GLY A 1 164 ? 1.423 -12.023 -18.660 1.00 98.12 164 GLY A O 1
ATOM 1335 N N . ALA A 1 165 ? 0.361 -11.369 -16.781 1.00 98.50 165 ALA A N 1
ATOM 1336 C CA . ALA A 1 165 ? 1.524 -11.447 -15.895 1.00 98.50 165 ALA A CA 1
ATOM 1337 C C . ALA A 1 165 ? 1.824 -12.916 -15.566 1.00 98.50 165 ALA A C 1
ATOM 1339 O O . ALA A 1 165 ? 0.895 -13.725 -15.455 1.00 98.50 165 ALA A O 1
ATOM 1340 N N . ILE A 1 166 ? 3.098 -13.264 -15.409 1.00 98.44 166 ILE A N 1
ATOM 1341 C CA . ILE A 1 166 ? 3.525 -14.628 -15.082 1.00 98.44 166 ILE A CA 1
ATOM 1342 C C . ILE A 1 166 ? 4.533 -14.535 -13.935 1.00 98.44 166 ILE A C 1
ATOM 1344 O O . ILE A 1 166 ? 5.731 -14.414 -14.175 1.00 98.44 166 ILE A O 1
ATOM 1348 N N . PRO A 1 167 ? 4.079 -14.625 -12.674 1.00 98.38 167 PRO A N 1
ATOM 1349 C CA . PRO A 1 167 ? 4.978 -14.429 -11.554 1.00 98.38 167 PRO A CA 1
ATOM 1350 C C . PRO A 1 167 ? 6.102 -15.472 -11.540 1.00 98.38 167 PRO A C 1
ATOM 1352 O O . PRO A 1 167 ? 5.868 -16.680 -11.630 1.00 98.38 167 PRO A O 1
ATOM 1355 N N . GLY A 1 168 ? 7.329 -14.998 -11.347 1.00 98.06 168 GLY A N 1
ATOM 1356 C CA . GLY A 1 168 ? 8.529 -15.807 -11.186 1.00 98.06 168 GLY A CA 1
ATOM 1357 C C . GLY A 1 168 ? 9.157 -16.291 -12.491 1.00 98.06 168 GLY A C 1
ATOM 1358 O O . GLY A 1 168 ? 10.065 -17.121 -12.425 1.00 98.06 168 GLY A O 1
ATOM 1359 N N . ASP A 1 169 ? 8.717 -15.802 -13.655 1.00 98.19 169 ASP A N 1
ATOM 1360 C CA . ASP A 1 169 ? 9.363 -16.111 -14.938 1.00 98.19 169 ASP A CA 1
ATOM 1361 C C . ASP A 1 169 ? 10.640 -15.283 -15.190 1.00 98.19 169 ASP A C 1
ATOM 1363 O O . ASP A 1 169 ? 11.474 -15.664 -16.014 1.00 98.19 169 ASP A O 1
ATOM 1367 N N . GLY A 1 170 ? 10.838 -14.210 -14.416 1.00 96.94 170 GLY A N 1
ATOM 1368 C CA . GLY A 1 170 ? 11.990 -13.314 -14.502 1.00 96.94 170 GLY A CA 1
ATOM 1369 C C . GLY A 1 170 ? 11.906 -12.295 -15.644 1.00 96.94 170 GLY A C 1
ATOM 1370 O O . GLY A 1 170 ? 12.901 -11.604 -15.903 1.00 96.94 170 GLY A O 1
ATOM 1371 N N . GLU A 1 171 ? 10.761 -12.203 -16.317 1.00 97.25 171 GLU A N 1
ATOM 1372 C CA . GLU A 1 171 ? 10.465 -11.247 -17.382 1.00 97.25 171 GLU A CA 1
ATOM 1373 C C . GLU A 1 171 ? 9.734 -10.010 -16.831 1.00 97.25 171 GLU A C 1
ATOM 1375 O O . GLU A 1 171 ? 9.466 -9.895 -15.640 1.00 97.25 171 GLU A O 1
ATOM 1380 N N . ASN A 1 172 ? 9.469 -9.024 -17.693 1.00 97.56 172 ASN A N 1
ATOM 1381 C CA . ASN A 1 172 ? 8.817 -7.785 -17.271 1.00 97.56 172 ASN A CA 1
ATOM 1382 C C . ASN A 1 172 ? 7.307 -7.976 -17.079 1.00 97.56 172 ASN A C 1
ATOM 1384 O O . ASN A 1 172 ? 6.560 -8.044 -18.059 1.00 97.56 172 ASN A O 1
ATOM 1388 N N . ASP A 1 173 ? 6.827 -7.933 -15.841 1.00 98.50 173 ASP A N 1
ATOM 1389 C CA . ASP A 1 173 ? 5.395 -7.986 -15.539 1.00 98.50 173 ASP A CA 1
ATOM 1390 C C . ASP A 1 173 ? 4.714 -6.611 -15.615 1.00 98.50 173 ASP A C 1
ATOM 1392 O O . ASP A 1 173 ? 3.480 -6.520 -15.675 1.00 98.50 173 ASP A O 1
ATOM 1396 N N . TYR A 1 174 ? 5.486 -5.517 -15.660 1.00 97.50 174 TYR A N 1
ATOM 1397 C CA . TYR A 1 174 ? 4.931 -4.161 -15.670 1.00 97.50 174 TYR A CA 1
ATOM 1398 C C . TYR A 1 174 ? 3.883 -3.934 -16.776 1.00 97.50 174 TYR A C 1
ATOM 1400 O O . TYR A 1 174 ? 2.804 -3.430 -16.452 1.00 97.50 174 TYR A O 1
ATOM 1408 N N . PRO A 1 175 ? 4.088 -4.336 -18.048 1.00 97.75 175 PRO A N 1
ATOM 1409 C CA . PRO A 1 175 ? 3.078 -4.143 -19.085 1.00 97.75 175 PRO A CA 1
ATOM 1410 C C . PRO A 1 175 ? 1.757 -4.864 -18.793 1.00 97.75 175 PRO A C 1
ATOM 1412 O O . PRO A 1 175 ? 0.692 -4.368 -19.166 1.00 97.75 175 PRO A O 1
ATOM 1415 N N . ALA A 1 176 ? 1.800 -6.036 -18.153 1.00 98.44 176 ALA A N 1
ATOM 1416 C CA . ALA A 1 176 ? 0.605 -6.786 -17.781 1.00 98.44 176 ALA A CA 1
ATOM 1417 C C . ALA A 1 176 ? -0.159 -6.097 -16.647 1.00 98.44 176 ALA A C 1
ATOM 1419 O O . ALA A 1 176 ? -1.362 -5.845 -16.776 1.00 98.44 176 ALA A O 1
ATOM 1420 N N . ILE A 1 177 ? 0.551 -5.704 -15.590 1.00 98.62 177 ILE A N 1
ATOM 1421 C CA . ILE A 1 177 ? -0.033 -4.997 -14.446 1.00 98.62 177 ILE A CA 1
ATOM 1422 C C . ILE A 1 177 ? -0.579 -3.631 -14.880 1.00 98.62 177 ILE A C 1
ATOM 1424 O O . ILE A 1 177 ? -1.685 -3.261 -14.487 1.00 98.62 177 ILE A O 1
ATOM 1428 N N . LEU A 1 178 ? 0.122 -2.912 -15.765 1.00 97.94 178 LEU A N 1
ATOM 1429 C CA . LEU A 1 178 ? -0.349 -1.651 -16.337 1.00 97.94 178 LEU A CA 1
ATOM 1430 C C . LEU A 1 178 ? -1.681 -1.830 -17.076 1.00 97.94 178 LEU A C 1
ATOM 1432 O O . LEU A 1 178 ? -2.587 -1.024 -16.889 1.00 97.94 178 LEU A O 1
ATOM 1436 N N . ARG A 1 179 ? -1.863 -2.907 -17.856 1.00 98.38 179 ARG A N 1
ATOM 1437 C CA . ARG A 1 179 ? -3.146 -3.185 -18.532 1.00 98.38 179 ARG A CA 1
ATOM 1438 C C . ARG A 1 179 ? -4.292 -3.435 -17.547 1.00 98.38 179 ARG A C 1
ATOM 1440 O O . ARG A 1 179 ? -5.418 -3.010 -17.825 1.00 98.38 179 ARG A O 1
ATOM 1447 N N . ALA A 1 180 ? -4.029 -4.136 -16.442 1.00 98.56 180 ALA A N 1
ATOM 1448 C CA . ALA A 1 180 ? -5.011 -4.369 -15.381 1.00 98.56 180 ALA A CA 1
ATOM 1449 C C . ALA A 1 180 ? -5.387 -3.051 -14.687 1.00 98.56 180 ALA A C 1
ATOM 1451 O O . ALA A 1 180 ? -6.566 -2.703 -14.608 1.00 98.56 180 ALA A O 1
ATOM 1452 N N . TYR A 1 181 ? -4.380 -2.266 -14.307 1.00 98.25 181 TYR A N 1
ATOM 1453 C CA . TYR A 1 181 ? -4.538 -0.925 -13.751 1.00 98.25 181 TYR A CA 1
ATOM 1454 C C . TYR A 1 181 ? -5.335 0.009 -14.675 1.00 98.25 181 TYR A C 1
ATOM 1456 O O . TYR A 1 181 ? -6.319 0.612 -14.253 1.00 98.25 181 TYR A O 1
ATOM 1464 N N . GLU A 1 182 ? -4.989 0.094 -15.959 1.00 97.62 182 GLU A N 1
ATOM 1465 C CA . GLU A 1 182 ? -5.713 0.936 -16.913 1.00 97.62 182 GLU A CA 1
ATOM 1466 C C . GLU A 1 182 ? -7.172 0.493 -17.087 1.00 97.62 182 GLU A C 1
ATOM 1468 O O . GLU A 1 182 ? -8.048 1.303 -17.399 1.00 97.62 182 GLU A O 1
ATOM 1473 N N . ALA A 1 183 ? -7.455 -0.804 -16.935 1.00 97.00 183 ALA A N 1
ATOM 1474 C CA . ALA A 1 183 ? -8.819 -1.305 -16.957 1.00 97.00 183 ALA A CA 1
ATOM 1475 C C . ALA A 1 183 ? -9.607 -0.831 -15.724 1.00 97.00 183 ALA A C 1
ATOM 1477 O O . ALA A 1 183 ? -10.732 -0.359 -15.904 1.00 97.00 183 ALA A O 1
ATOM 1478 N N . ALA A 1 184 ? -8.994 -0.844 -14.537 1.00 96.12 184 ALA A N 1
ATOM 1479 C CA . ALA A 1 184 ? -9.564 -0.266 -13.320 1.00 96.12 184 ALA A CA 1
ATOM 1480 C C . ALA A 1 184 ? -9.774 1.260 -13.438 1.00 96.12 184 ALA A C 1
ATOM 1482 O O . ALA A 1 184 ? -10.858 1.770 -13.159 1.00 96.12 184 ALA A O 1
ATOM 1483 N N . GLU A 1 185 ? -8.802 2.009 -13.966 1.00 95.56 185 GLU A N 1
ATOM 1484 C CA . GLU A 1 185 ? -8.943 3.456 -14.215 1.00 95.56 185 GLU A CA 1
ATOM 1485 C C . GLU A 1 185 ? -10.090 3.778 -15.183 1.00 95.56 185 GLU A C 1
ATOM 1487 O O . GLU A 1 185 ? -10.867 4.712 -14.961 1.00 95.56 185 GLU A O 1
ATOM 1492 N N . ARG A 1 186 ? -10.253 2.990 -16.255 1.00 95.12 186 ARG A N 1
ATOM 1493 C CA . ARG A 1 186 ? -11.389 3.146 -17.182 1.00 95.12 186 ARG A CA 1
ATOM 1494 C C . ARG A 1 186 ? -12.729 2.867 -16.502 1.00 95.12 186 ARG A C 1
ATOM 1496 O O . ARG A 1 186 ? -13.718 3.512 -16.848 1.00 95.12 186 ARG A O 1
ATOM 1503 N N . ALA A 1 187 ? -12.760 1.950 -15.538 1.00 93.38 187 ALA A N 1
ATOM 1504 C CA . ALA A 1 187 ? -13.938 1.669 -14.724 1.00 93.38 187 ALA A CA 1
ATOM 1505 C C . ALA A 1 187 ? -14.164 2.687 -13.592 1.00 93.38 187 ALA A C 1
ATOM 1507 O O . ALA A 1 187 ? -15.243 2.679 -12.996 1.00 93.38 187 ALA A O 1
ATOM 1508 N N . LYS A 1 188 ? -13.212 3.605 -13.362 1.00 92.00 188 LYS A N 1
ATOM 1509 C CA . LYS A 1 188 ? -13.210 4.578 -12.256 1.00 92.00 188 LYS A CA 1
ATOM 1510 C C . LYS A 1 188 ? -13.122 3.918 -10.877 1.00 92.00 188 LYS A C 1
ATOM 1512 O O . LYS A 1 188 ? -13.814 4.337 -9.952 1.00 92.00 188 LYS A O 1
ATOM 1517 N N . GLY A 1 189 ? -12.298 2.878 -10.780 1.00 92.19 189 GLY A N 1
ATOM 1518 C CA . GLY A 1 189 ? -12.025 2.139 -9.552 1.00 92.19 189 GLY A CA 1
ATOM 1519 C C . GLY A 1 189 ? -11.842 0.644 -9.805 1.00 92.19 189 GLY A C 1
ATOM 1520 O O . GLY A 1 189 ? -12.087 0.147 -10.909 1.00 92.19 189 GLY A O 1
ATOM 1521 N N . GLY A 1 190 ? -11.413 -0.069 -8.769 1.00 93.81 190 GLY A N 1
ATOM 1522 C CA . GLY A 1 190 ? -11.301 -1.523 -8.765 1.00 93.81 190 GLY A CA 1
ATOM 1523 C C . GLY A 1 190 ? -10.042 -2.042 -8.085 1.00 93.81 190 GLY A C 1
ATOM 1524 O O . GLY A 1 190 ? -9.159 -1.284 -7.680 1.00 93.81 190 GLY A O 1
ATOM 1525 N N . ILE A 1 191 ? -9.972 -3.367 -7.998 1.00 96.06 191 ILE A N 1
ATOM 1526 C CA . ILE A 1 191 ? -8.900 -4.106 -7.339 1.00 96.06 191 ILE A CA 1
ATOM 1527 C C . ILE A 1 191 ? -7.985 -4.690 -8.410 1.00 96.06 191 ILE A C 1
ATOM 1529 O O . ILE A 1 191 ? -8.367 -5.614 -9.123 1.00 96.06 191 ILE A O 1
ATOM 1533 N N . ILE A 1 192 ? -6.771 -4.167 -8.518 1.00 98.44 192 ILE A N 1
ATOM 1534 C CA . ILE A 1 192 ? -5.677 -4.794 -9.250 1.00 98.44 192 ILE A CA 1
ATOM 1535 C C . ILE A 1 192 ? -5.143 -5.895 -8.337 1.00 98.44 192 ILE A C 1
ATOM 1537 O O . ILE A 1 192 ? -4.494 -5.601 -7.333 1.00 98.44 192 ILE A O 1
ATOM 1541 N N . TYR A 1 193 ? -5.478 -7.146 -8.649 1.00 98.31 193 TYR A N 1
ATOM 1542 C CA . TYR A 1 193 ? -5.118 -8.295 -7.824 1.00 98.31 193 TYR A CA 1
ATOM 1543 C C . TYR A 1 193 ? -3.858 -8.962 -8.364 1.00 98.31 193 TYR A C 1
ATOM 1545 O O . TYR A 1 193 ? -3.790 -9.301 -9.545 1.00 98.31 193 TYR A O 1
ATOM 1553 N N . LEU A 1 194 ? -2.874 -9.137 -7.488 1.00 98.62 194 LEU A N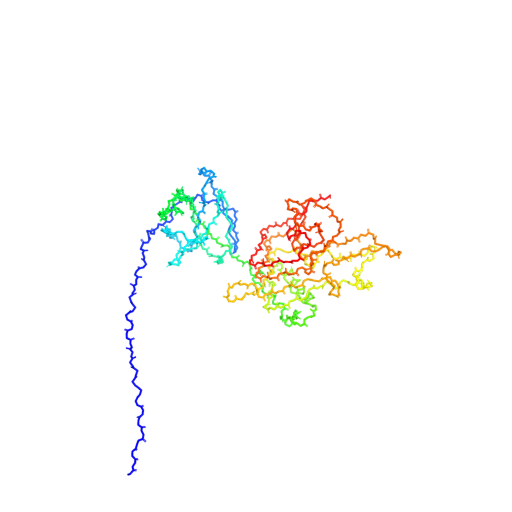 1
ATOM 1554 C CA . LEU A 1 194 ? -1.601 -9.785 -7.752 1.00 98.62 194 LEU A CA 1
ATOM 1555 C C . LEU A 1 194 ? -1.560 -11.092 -6.954 1.00 98.62 194 LEU A C 1
ATOM 1557 O O . LEU A 1 194 ? -1.255 -11.039 -5.764 1.00 98.62 194 LEU A O 1
ATOM 1561 N N . PRO A 1 195 ? -1.859 -12.254 -7.559 1.00 98.50 195 PRO A N 1
ATOM 1562 C CA . PRO A 1 195 ? -1.689 -13.549 -6.901 1.00 98.50 195 PRO A CA 1
ATOM 1563 C C . PRO A 1 195 ? -0.267 -13.755 -6.367 1.00 98.50 195 PRO A C 1
ATOM 1565 O O . PRO A 1 195 ? 0.666 -13.080 -6.811 1.00 98.50 195 PRO A O 1
ATOM 1568 N N . ALA A 1 196 ? -0.091 -14.710 -5.453 1.00 98.50 196 ALA A N 1
ATOM 1569 C CA . ALA A 1 196 ? 1.215 -15.012 -4.876 1.00 98.50 196 ALA A CA 1
ATOM 1570 C C . ALA A 1 196 ? 2.297 -15.264 -5.946 1.00 98.50 196 ALA A C 1
ATOM 1572 O O . ALA A 1 196 ? 2.077 -15.987 -6.922 1.00 98.50 196 ALA A O 1
ATOM 1573 N N . GLY A 1 197 ? 3.488 -14.707 -5.725 1.00 98.44 197 GLY A N 1
ATOM 1574 C CA . GLY A 1 197 ? 4.655 -14.882 -6.583 1.00 98.44 197 GLY A CA 1
ATOM 1575 C C . GLY A 1 197 ? 5.477 -13.607 -6.782 1.00 98.44 197 GLY A C 1
ATOM 1576 O O . GLY A 1 197 ? 5.174 -12.565 -6.205 1.00 98.44 197 GLY A O 1
ATOM 1577 N N . ASN A 1 198 ? 6.554 -13.713 -7.565 1.00 98.56 198 ASN A N 1
ATOM 1578 C CA . ASN A 1 198 ? 7.519 -12.630 -7.781 1.00 98.56 198 ASN A CA 1
ATOM 1579 C C . ASN A 1 198 ? 7.252 -11.923 -9.108 1.00 98.56 198 ASN A C 1
ATOM 1581 O O . ASN A 1 198 ? 7.261 -12.580 -10.141 1.00 98.56 198 ASN A O 1
ATOM 1585 N N . TYR A 1 199 ? 7.079 -10.609 -9.088 1.00 98.56 199 TYR A N 1
ATOM 1586 C CA . TYR A 1 199 ? 6.837 -9.796 -10.273 1.00 98.56 199 TYR A CA 1
ATOM 1587 C C . TYR A 1 199 ? 7.997 -8.828 -10.475 1.00 98.56 199 TYR A C 1
ATOM 1589 O O . TYR A 1 199 ? 8.221 -7.948 -9.634 1.00 98.56 199 TYR A O 1
ATOM 1597 N N . ASP A 1 200 ? 8.714 -8.960 -11.589 1.00 97.56 200 ASP A N 1
ATOM 1598 C CA . ASP A 1 200 ? 9.784 -8.022 -11.918 1.00 97.56 200 ASP A CA 1
ATOM 1599 C C . ASP A 1 200 ? 9.212 -6.855 -12.733 1.00 97.56 200 ASP A C 1
ATOM 1601 O O . ASP A 1 200 ? 8.565 -7.041 -13.764 1.00 97.56 200 ASP A O 1
ATOM 1605 N N . LEU A 1 201 ? 9.446 -5.622 -12.276 1.00 95.94 201 LEU A N 1
ATOM 1606 C CA . LEU A 1 201 ? 8.846 -4.420 -12.854 1.00 95.94 201 LEU A CA 1
ATOM 1607 C C . LEU A 1 201 ? 9.910 -3.450 -13.352 1.00 95.94 201 LEU A C 1
ATOM 1609 O O . LEU A 1 201 ? 10.705 -2.932 -12.566 1.00 95.94 201 LEU A O 1
ATOM 1613 N N . TRP A 1 202 ? 9.865 -3.112 -14.640 1.00 93.12 202 TRP A N 1
ATOM 1614 C CA . TRP A 1 202 ? 10.565 -1.944 -15.171 1.00 93.12 202 TRP A CA 1
ATOM 1615 C C . TRP A 1 202 ? 9.788 -1.245 -16.286 1.00 93.12 202 TRP A C 1
ATOM 1617 O O . TRP A 1 202 ? 8.987 -1.868 -16.987 1.00 93.12 202 TRP A O 1
ATOM 1627 N N . PRO A 1 203 ? 10.033 0.056 -16.507 1.00 91.06 203 PRO A N 1
ATOM 162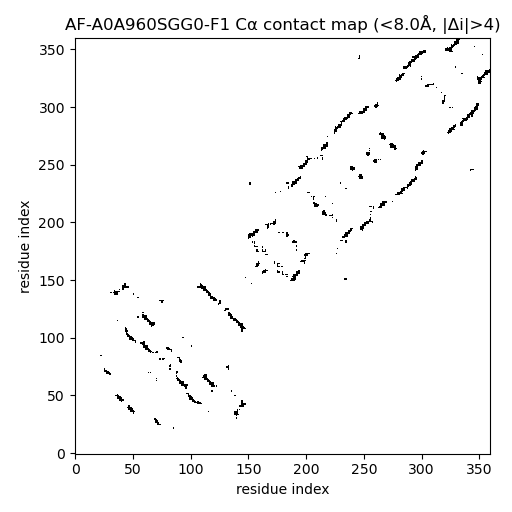8 C CA . PRO A 1 203 ? 9.325 0.803 -17.533 1.00 91.06 203 PRO A CA 1
ATOM 1629 C C . PRO A 1 203 ? 9.840 0.463 -18.938 1.00 91.06 203 PRO A C 1
ATOM 1631 O O . PRO A 1 203 ? 10.993 0.071 -19.125 1.00 91.06 203 PRO A O 1
ATOM 1634 N N . GLU A 1 204 ? 8.989 0.674 -19.945 1.00 90.06 204 GLU A N 1
ATOM 1635 C CA . GLU A 1 204 ? 9.280 0.387 -21.362 1.00 90.06 204 GLU A CA 1
ATOM 1636 C C . GLU A 1 204 ? 9.172 1.639 -22.247 1.00 90.06 204 GLU A C 1
ATOM 1638 O O . GLU A 1 204 ? 8.711 1.605 -23.391 1.00 90.06 204 GLU A O 1
ATOM 1643 N N . ASP A 1 205 ? 9.584 2.789 -21.714 1.00 90.50 205 ASP A N 1
ATOM 1644 C CA . ASP A 1 205 ? 9.554 4.039 -22.470 1.00 90.50 205 ASP A CA 1
ATOM 1645 C C . ASP A 1 205 ? 10.516 4.006 -23.657 1.00 90.50 205 ASP A C 1
ATOM 1647 O O . ASP A 1 205 ? 11.735 3.997 -23.501 1.00 90.50 205 ASP A O 1
ATOM 1651 N N . ARG A 1 206 ? 9.963 4.125 -24.866 1.00 89.94 206 ARG A N 1
ATOM 1652 C CA . ARG A 1 206 ? 10.723 4.195 -26.129 1.00 89.94 206 ARG A CA 1
ATOM 1653 C C . ARG A 1 206 ? 11.768 5.319 -26.205 1.00 89.94 206 ARG A C 1
ATOM 1655 O O . ARG A 1 206 ? 12.608 5.302 -27.096 1.00 89.94 206 ARG A O 1
ATOM 1662 N N . ASN A 1 207 ? 11.654 6.325 -25.338 1.00 91.19 207 ASN A N 1
ATOM 1663 C CA . ASN A 1 207 ? 12.565 7.470 -25.277 1.00 91.19 207 ASN A CA 1
ATOM 1664 C C . ASN A 1 207 ? 13.771 7.213 -24.359 1.00 91.19 207 ASN A C 1
ATOM 1666 O O . ASN A 1 207 ? 14.614 8.095 -24.207 1.00 91.19 207 ASN A O 1
ATOM 1670 N N . VAL A 1 208 ? 13.840 6.042 -23.720 1.00 89.88 208 VAL A N 1
ATOM 1671 C CA . VAL A 1 208 ? 14.983 5.635 -22.908 1.00 89.88 208 VAL A CA 1
ATOM 1672 C C . VAL A 1 208 ? 15.806 4.617 -23.677 1.00 89.88 208 VAL A C 1
ATOM 1674 O O . VAL A 1 208 ? 15.295 3.609 -24.161 1.00 89.88 208 VAL A O 1
ATOM 1677 N N . THR A 1 209 ? 17.100 4.886 -23.783 1.00 92.69 209 THR A N 1
ATOM 1678 C CA . THR A 1 209 ? 18.084 3.979 -24.375 1.00 92.69 209 THR A CA 1
ATOM 1679 C C . THR A 1 209 ? 19.061 3.506 -23.313 1.00 92.69 209 THR A C 1
ATOM 1681 O O . THR A 1 209 ? 19.352 4.245 -22.376 1.00 92.69 209 THR A O 1
ATOM 1684 N N . LEU A 1 210 ? 19.608 2.301 -23.475 1.00 92.12 210 LEU A N 1
ATOM 1685 C CA . LEU A 1 210 ? 20.713 1.830 -22.643 1.00 92.12 210 LEU A CA 1
ATOM 1686 C C . LEU A 1 210 ? 22.045 2.221 -23.290 1.00 92.12 210 LEU A C 1
ATOM 1688 O O . LEU A 1 210 ? 22.394 1.705 -24.351 1.00 92.12 210 LEU A O 1
ATOM 1692 N N . GLU A 1 211 ? 22.787 3.121 -22.651 1.00 91.56 211 GLU A N 1
ATOM 1693 C CA . GLU A 1 211 ? 24.147 3.506 -23.043 1.00 91.56 211 GLU A CA 1
ATOM 1694 C C . GLU A 1 211 ? 25.113 2.989 -21.981 1.00 91.56 211 GLU A C 1
ATOM 1696 O O . GLU A 1 211 ? 24.988 3.342 -20.812 1.00 91.56 211 GLU A O 1
ATOM 1701 N N . ASP A 1 212 ? 26.039 2.106 -22.362 1.00 88.56 212 ASP A N 1
ATOM 1702 C CA . ASP A 1 212 ? 26.978 1.457 -21.430 1.00 88.56 212 ASP A CA 1
ATOM 1703 C C . ASP A 1 212 ? 26.283 0.776 -20.230 1.00 88.56 212 ASP A C 1
ATOM 1705 O O . ASP A 1 212 ? 26.786 0.758 -19.108 1.00 88.56 212 ASP A O 1
ATOM 1709 N N . GLY A 1 213 ? 25.089 0.220 -20.471 1.00 86.56 213 GLY A N 1
ATOM 1710 C CA . GLY A 1 213 ? 24.265 -0.427 -19.446 1.00 86.56 213 GLY A CA 1
ATOM 1711 C C . GLY A 1 213 ? 23.517 0.535 -18.516 1.00 86.56 213 GLY A C 1
ATOM 1712 O O . GLY A 1 213 ? 22.880 0.061 -17.582 1.00 86.56 213 GLY A O 1
ATOM 1713 N N . GLN A 1 214 ? 23.567 1.849 -18.764 1.00 85.50 214 GLN A N 1
ATOM 1714 C CA . GLN A 1 214 ? 22.834 2.874 -18.015 1.00 85.50 214 GLN A CA 1
ATOM 1715 C C . GLN A 1 214 ? 21.608 3.357 -18.801 1.00 85.50 214 GLN A C 1
ATOM 1717 O O . GLN A 1 214 ? 21.720 3.605 -20.006 1.00 85.50 214 GLN A O 1
ATOM 1722 N N . PRO A 1 215 ? 20.451 3.557 -18.152 1.00 88.31 215 PRO A N 1
ATOM 1723 C CA . PRO A 1 215 ? 19.300 4.170 -18.790 1.00 88.31 215 PRO A CA 1
ATOM 1724 C C . PRO A 1 215 ? 19.542 5.669 -18.998 1.00 88.31 215 PRO A C 1
ATOM 1726 O O . PRO A 1 215 ? 19.804 6.426 -18.062 1.00 88.31 215 PRO A O 1
ATOM 1729 N N . VAL A 1 216 ? 19.419 6.101 -20.248 1.00 88.56 216 VAL A N 1
ATOM 1730 C CA . VAL A 1 216 ? 19.636 7.480 -20.685 1.00 88.56 216 VAL A CA 1
ATOM 1731 C C . VAL A 1 216 ? 18.396 7.998 -21.394 1.00 88.56 216 VAL A C 1
ATOM 1733 O O . VAL A 1 216 ? 17.836 7.331 -22.262 1.00 88.56 216 VAL A O 1
ATOM 1736 N N . VAL A 1 217 ? 18.018 9.234 -21.075 1.00 91.88 217 VAL A N 1
ATOM 1737 C CA . VAL A 1 217 ? 17.023 10.019 -21.810 1.00 91.88 217 VAL A CA 1
ATOM 1738 C C . VAL A 1 217 ? 17.685 11.273 -22.386 1.00 91.88 217 VAL A C 1
ATOM 1740 O O . VAL A 1 217 ? 18.516 11.913 -21.731 1.00 91.88 217 VAL A O 1
ATOM 1743 N N . ARG A 1 218 ? 17.358 11.652 -23.627 1.00 91.00 218 ARG A N 1
ATOM 1744 C CA . ARG A 1 218 ? 17.948 12.851 -24.239 1.00 91.00 218 ARG A CA 1
ATOM 1745 C C . ARG A 1 218 ? 17.221 14.107 -23.779 1.00 91.00 218 ARG A C 1
ATOM 1747 O O . ARG A 1 218 ? 16.022 14.113 -23.509 1.00 91.00 218 ARG A O 1
ATOM 1754 N N . LEU A 1 219 ? 17.958 15.212 -23.680 1.00 89.62 219 LEU A N 1
ATOM 1755 C CA . LEU A 1 219 ? 17.369 16.496 -23.328 1.00 89.62 219 LEU A CA 1
ATOM 1756 C C . LEU A 1 219 ? 16.248 16.868 -24.313 1.00 89.62 219 LEU A C 1
ATOM 1758 O O . LEU A 1 219 ? 16.492 17.055 -25.503 1.00 89.62 219 LEU A O 1
ATOM 1762 N N . GLY A 1 220 ? 15.046 17.057 -23.770 1.00 86.81 220 GLY A N 1
ATOM 1763 C CA . GLY A 1 220 ? 13.831 17.372 -24.523 1.00 86.81 220 GLY A CA 1
ATOM 1764 C C . GLY A 1 220 ? 12.854 16.202 -24.583 1.00 86.81 220 GLY A C 1
ATOM 1765 O O . GLY A 1 220 ? 11.660 16.433 -24.758 1.00 86.81 220 GLY A O 1
ATOM 1766 N N . ASP A 1 221 ? 13.327 14.979 -24.348 1.00 89.62 221 ASP A N 1
ATOM 1767 C CA . ASP A 1 221 ? 12.460 13.815 -24.286 1.00 89.62 221 ASP A CA 1
ATOM 1768 C C . ASP A 1 221 ? 11.652 13.802 -22.981 1.00 89.62 221 ASP A C 1
ATOM 1770 O O . ASP A 1 221 ? 12.096 14.219 -21.898 1.00 89.62 221 ASP A O 1
ATOM 1774 N N . SER A 1 222 ? 10.419 13.320 -23.104 1.00 87.00 222 SER A N 1
ATOM 1775 C CA . SER A 1 222 ? 9.523 13.112 -21.976 1.00 87.00 222 SER A CA 1
ATOM 1776 C C . SER A 1 222 ? 9.473 11.631 -21.640 1.00 87.00 222 SER A C 1
ATOM 1778 O O . SER A 1 222 ? 9.250 10.795 -22.517 1.00 87.00 222 SER A O 1
ATOM 1780 N N . VAL A 1 223 ? 9.664 11.342 -20.360 1.00 87.56 223 VAL A N 1
ATOM 1781 C CA . VAL A 1 223 ? 9.455 10.039 -19.738 1.00 87.56 223 VAL A CA 1
ATOM 1782 C C . VAL A 1 223 ? 8.552 10.261 -18.525 1.00 87.56 223 VAL A C 1
ATOM 1784 O O . VAL A 1 223 ? 8.701 11.301 -17.860 1.00 87.56 223 VAL A O 1
ATOM 1787 N N . PRO A 1 224 ? 7.607 9.350 -18.243 1.00 87.88 224 PRO A N 1
ATOM 1788 C CA . PRO A 1 224 ? 6.823 9.376 -17.020 1.00 87.88 224 PRO A CA 1
ATOM 1789 C C . PRO A 1 224 ? 7.734 9.464 -15.798 1.00 87.88 224 PRO A C 1
ATOM 1791 O O . PRO A 1 224 ? 8.852 8.957 -15.793 1.00 87.88 224 PRO A O 1
ATOM 1794 N N . SER A 1 225 ? 7.252 10.112 -14.745 1.00 85.31 225 SER A N 1
ATOM 1795 C CA . SER A 1 225 ? 7.953 10.143 -13.462 1.00 85.31 225 SER A CA 1
ATOM 1796 C C . SER A 1 225 ? 7.588 8.958 -12.568 1.00 85.31 225 SER A C 1
ATOM 1798 O O . SER A 1 225 ? 8.083 8.901 -11.448 1.00 85.31 225 SER A O 1
ATOM 1800 N N . ALA A 1 226 ? 6.676 8.079 -12.998 1.00 91.50 226 ALA A N 1
ATOM 1801 C CA . ALA A 1 226 ? 6.208 6.942 -12.215 1.00 91.50 226 ALA A CA 1
ATOM 1802 C C . ALA A 1 226 ? 5.755 5.768 -13.089 1.00 91.50 226 ALA A C 1
ATOM 1804 O O . ALA A 1 226 ? 5.328 6.011 -14.221 1.00 91.50 226 ALA A O 1
ATOM 1805 N N . LEU A 1 227 ? 5.772 4.545 -12.538 1.00 93.31 227 LEU A N 1
ATOM 1806 C CA . LEU A 1 227 ? 5.132 3.379 -13.171 1.00 93.31 227 LEU A CA 1
ATOM 1807 C C . LEU A 1 227 ? 3.608 3.543 -13.197 1.00 93.31 227 LEU A C 1
ATOM 1809 O O . LEU A 1 227 ? 2.974 3.324 -14.224 1.00 93.31 227 LEU A O 1
ATOM 1813 N N . PHE A 1 228 ? 3.014 3.990 -12.089 1.00 96.31 228 PHE A N 1
ATOM 1814 C CA . PHE A 1 228 ? 1.566 4.135 -11.972 1.00 96.31 228 PHE A CA 1
ATOM 1815 C C . PHE A 1 228 ? 1.196 5.554 -11.529 1.00 96.31 228 PHE A C 1
ATOM 1817 O O . PHE A 1 228 ? 1.552 6.006 -10.442 1.00 96.31 228 PHE A O 1
ATOM 1824 N N . THR A 1 229 ? 0.471 6.280 -12.383 1.00 95.88 229 THR A N 1
ATOM 1825 C CA . THR A 1 229 ? -0.077 7.613 -12.074 1.00 95.88 229 THR A CA 1
ATOM 1826 C C . THR A 1 229 ? -1.559 7.485 -11.748 1.00 95.88 229 THR A C 1
ATOM 1828 O O . THR A 1 229 ? -2.394 7.588 -12.635 1.00 95.88 229 THR A O 1
ATOM 1831 N N . ILE A 1 230 ? -1.888 7.271 -10.481 1.00 96.88 230 ILE A N 1
ATOM 1832 C CA . ILE A 1 230 ? -3.256 7.039 -10.015 1.00 96.88 230 ILE A CA 1
ATOM 1833 C C . ILE A 1 230 ? -4.068 8.328 -10.142 1.00 96.88 230 ILE A C 1
ATOM 1835 O O . ILE A 1 230 ? -3.709 9.360 -9.565 1.00 96.88 230 ILE A O 1
ATOM 1839 N N . SER A 1 231 ? -5.144 8.266 -10.925 1.00 95.69 231 SER A N 1
ATOM 1840 C CA . SER A 1 231 ? -5.972 9.429 -11.274 1.00 95.69 231 SER A CA 1
ATOM 1841 C C . SER A 1 231 ? -7.470 9.205 -11.089 1.00 95.69 231 SER A C 1
ATOM 1843 O O . SER A 1 231 ? -8.255 10.140 -11.246 1.00 95.69 231 SER A O 1
ATOM 1845 N N . SER A 1 232 ? -7.864 7.975 -10.769 1.00 94.19 232 SER A N 1
ATOM 1846 C CA . SER A 1 232 ? -9.225 7.623 -10.388 1.00 94.19 232 SER A CA 1
ATOM 1847 C C . SER A 1 232 ? -9.279 7.263 -8.909 1.00 94.19 232 SER A C 1
ATOM 1849 O O . SER A 1 232 ? -8.333 6.697 -8.359 1.00 94.19 232 SER A O 1
ATOM 1851 N N . ASP A 1 233 ? -10.408 7.573 -8.282 1.00 92.44 233 ASP A N 1
ATOM 1852 C CA . ASP A 1 233 ? -10.691 7.160 -6.914 1.00 92.44 233 ASP A CA 1
ATOM 1853 C C . ASP A 1 233 ? -10.824 5.635 -6.822 1.00 92.44 233 ASP A C 1
ATOM 1855 O O . ASP A 1 233 ? -11.178 4.965 -7.798 1.00 92.44 233 ASP A O 1
ATOM 1859 N N . ASN A 1 234 ? -10.651 5.104 -5.612 1.00 90.50 234 ASN A N 1
ATOM 1860 C CA . ASN A 1 234 ? -10.975 3.720 -5.268 1.00 90.50 234 ASN A CA 1
ATOM 1861 C C . ASN A 1 234 ? -10.180 2.678 -6.061 1.00 90.50 234 ASN A C 1
ATOM 1863 O O . ASN A 1 234 ? -10.724 1.695 -6.576 1.00 90.50 234 ASN A O 1
ATOM 1867 N N . ILE A 1 235 ? -8.886 2.939 -6.202 1.00 95.19 235 ILE A N 1
ATOM 1868 C CA . ILE A 1 235 ? -7.935 2.019 -6.808 1.00 95.19 235 ILE A CA 1
ATOM 1869 C C . ILE A 1 235 ? -7.214 1.274 -5.690 1.00 95.19 235 ILE A C 1
ATOM 1871 O O . ILE A 1 235 ? -6.582 1.887 -4.826 1.00 95.19 235 ILE A O 1
ATOM 1875 N N . THR A 1 236 ? -7.275 -0.051 -5.744 1.00 95.12 236 THR A N 1
ATOM 1876 C CA . THR A 1 236 ? -6.589 -0.935 -4.804 1.00 95.12 236 THR A CA 1
ATOM 1877 C C . THR A 1 236 ? -5.576 -1.786 -5.552 1.00 95.12 236 THR A C 1
ATOM 1879 O O . THR A 1 236 ? -5.939 -2.464 -6.507 1.00 95.12 236 THR A O 1
ATOM 1882 N N . PHE A 1 237 ? -4.326 -1.801 -5.099 1.00 97.88 237 PHE A N 1
ATOM 1883 C CA . PHE A 1 237 ? -3.379 -2.864 -5.432 1.00 97.88 237 PHE A CA 1
ATOM 1884 C C . PHE A 1 237 ? -3.367 -3.851 -4.269 1.00 97.88 237 PHE A C 1
ATOM 1886 O O . PHE A 1 237 ? -3.035 -3.479 -3.141 1.00 97.88 237 PHE A O 1
ATOM 1893 N N . LEU A 1 238 ? -3.778 -5.084 -4.550 1.00 96.62 238 LEU A N 1
ATOM 1894 C CA . LEU A 1 238 ? -3.958 -6.139 -3.561 1.00 96.62 238 LEU A CA 1
ATOM 1895 C C . LEU A 1 238 ? -3.082 -7.333 -3.921 1.00 96.62 238 LEU A C 1
ATOM 1897 O O . LEU A 1 238 ? -3.271 -7.922 -4.983 1.00 96.62 238 LEU A O 1
ATOM 1901 N N . GLY A 1 239 ? -2.166 -7.702 -3.035 1.00 97.88 239 GLY A N 1
ATOM 1902 C CA . GLY A 1 239 ? -1.462 -8.974 -3.112 1.00 97.88 239 GLY A CA 1
ATOM 1903 C C . GLY A 1 239 ? -2.145 -10.089 -2.321 1.00 97.88 239 GLY A C 1
ATOM 1904 O O . GLY A 1 239 ? -3.135 -9.880 -1.610 1.00 97.88 239 GLY A O 1
ATOM 1905 N N . ASP A 1 240 ? -1.612 -11.293 -2.469 1.00 96.56 240 ASP A N 1
ATOM 1906 C CA . ASP A 1 240 ? -2.003 -12.468 -1.701 1.00 96.56 240 ASP A CA 1
ATOM 1907 C C . ASP A 1 240 ? -1.226 -12.537 -0.377 1.00 96.56 240 ASP A C 1
ATOM 1909 O O . ASP A 1 240 ? -0.221 -11.845 -0.194 1.00 96.56 240 ASP A O 1
ATOM 1913 N N . THR A 1 241 ? -1.671 -13.386 0.546 1.00 94.12 241 THR A N 1
ATOM 1914 C CA . THR A 1 241 ? -0.986 -13.620 1.827 1.00 94.12 241 THR A CA 1
ATOM 1915 C C . THR A 1 241 ? -0.696 -15.094 2.045 1.00 94.12 241 THR A C 1
ATOM 1917 O O . THR A 1 241 ? -1.473 -15.968 1.661 1.00 94.12 241 THR A O 1
ATOM 1920 N N . LEU A 1 242 ? 0.395 -15.378 2.744 1.00 91.31 242 LEU A N 1
ATOM 1921 C CA . LEU A 1 242 ? 0.669 -16.687 3.313 1.00 91.31 242 LEU A CA 1
ATOM 1922 C C . LEU A 1 242 ? -0.324 -16.995 4.449 1.00 91.31 242 LEU A C 1
ATOM 1924 O O . LEU A 1 242 ? -1.068 -16.136 4.922 1.00 91.31 242 LEU A O 1
ATOM 1928 N N . GLY A 1 243 ? -0.358 -18.254 4.897 1.00 82.31 243 GLY A N 1
ATOM 1929 C CA . GLY A 1 243 ? -1.307 -18.706 5.926 1.00 82.31 243 GLY A CA 1
ATOM 1930 C C . GLY A 1 243 ? -1.128 -18.058 7.307 1.00 82.31 243 GLY A C 1
ATOM 1931 O O . GLY A 1 243 ? -2.004 -18.200 8.157 1.00 82.31 243 GLY A O 1
ATOM 1932 N N . ASP A 1 244 ? -0.013 -17.369 7.535 1.00 85.88 244 ASP A N 1
ATOM 1933 C CA . ASP A 1 244 ? 0.297 -16.569 8.725 1.00 85.88 244 ASP A CA 1
ATOM 1934 C C . ASP A 1 244 ? -0.020 -15.071 8.555 1.00 85.88 244 ASP A C 1
ATOM 1936 O O . ASP A 1 244 ? 0.127 -14.310 9.509 1.00 85.88 244 ASP A O 1
ATOM 1940 N N . GLY A 1 245 ? -0.521 -14.664 7.385 1.00 86.44 245 GLY A N 1
ATOM 1941 C CA . GLY A 1 245 ? -0.871 -13.283 7.063 1.00 86.44 245 GLY A CA 1
ATOM 1942 C C . GLY A 1 245 ? 0.255 -12.480 6.412 1.00 86.44 245 GLY A C 1
ATOM 1943 O O . GLY A 1 245 ? -0.008 -11.363 5.976 1.00 86.44 245 GLY A O 1
ATOM 1944 N N . GLU A 1 246 ? 1.466 -13.026 6.289 1.00 92.75 246 GLU A N 1
ATOM 1945 C CA . GLU A 1 246 ? 2.585 -12.341 5.628 1.00 92.75 246 GLU A CA 1
ATOM 1946 C C . GLU A 1 246 ? 2.316 -12.160 4.121 1.00 92.75 246 GLU A C 1
ATOM 1948 O O . GLU A 1 246 ? 1.690 -13.034 3.506 1.00 92.75 246 GLU A O 1
ATOM 1953 N N . PRO A 1 247 ? 2.776 -11.067 3.483 1.00 96.06 247 PRO A N 1
ATOM 1954 C CA . PRO A 1 247 ? 2.633 -10.883 2.041 1.00 96.06 247 PRO A CA 1
ATOM 1955 C C . PRO A 1 247 ? 3.236 -12.041 1.229 1.00 96.06 247 PRO A C 1
ATOM 1957 O O . PRO A 1 247 ? 4.357 -12.485 1.474 1.00 96.06 247 PRO A O 1
ATOM 1960 N N . ALA A 1 248 ? 2.501 -12.513 0.222 1.00 97.94 248 ALA A N 1
ATOM 1961 C CA . ALA A 1 248 ? 2.941 -13.563 -0.703 1.00 97.94 248 ALA A CA 1
ATOM 1962 C C . ALA A 1 248 ? 3.176 -13.049 -2.135 1.00 97.94 248 ALA A C 1
ATOM 1964 O O . ALA A 1 248 ? 3.618 -13.810 -2.999 1.00 97.94 248 ALA A O 1
ATOM 1965 N N . SER A 1 249 ? 2.875 -11.776 -2.392 1.00 98.62 249 SER A N 1
ATOM 1966 C CA . SER A 1 249 ? 3.054 -11.122 -3.689 1.00 98.62 249 SER A CA 1
ATOM 1967 C C . SER A 1 249 ? 4.201 -10.121 -3.612 1.00 98.62 249 SER A C 1
ATOM 1969 O O . SER A 1 249 ? 4.108 -9.099 -2.929 1.00 98.62 249 SER A O 1
ATOM 1971 N N . PHE A 1 250 ? 5.283 -10.428 -4.323 1.00 98.44 250 PHE A N 1
ATOM 1972 C CA . PHE A 1 250 ? 6.549 -9.709 -4.257 1.00 98.44 250 PHE A CA 1
ATOM 1973 C C . PHE A 1 250 ? 6.723 -8.858 -5.513 1.00 98.44 250 PHE A C 1
ATOM 1975 O O . PHE A 1 250 ? 6.749 -9.386 -6.621 1.00 98.44 250 PHE A O 1
ATOM 1982 N N . LEU A 1 251 ? 6.858 -7.546 -5.356 1.00 97.88 251 LEU A N 1
ATOM 1983 C CA . LEU A 1 251 ? 7.140 -6.607 -6.436 1.00 97.88 251 LEU A CA 1
ATOM 1984 C C . LEU A 1 251 ? 8.607 -6.188 -6.378 1.00 97.88 251 LEU A C 1
ATOM 1986 O O . LEU A 1 251 ? 9.020 -5.501 -5.443 1.00 97.88 251 LEU A O 1
ATOM 1990 N N . GLN A 1 252 ? 9.383 -6.549 -7.396 1.00 95.81 252 GLN A N 1
ATOM 1991 C CA . GLN A 1 252 ? 10.786 -6.168 -7.514 1.00 95.81 252 GLN A CA 1
ATOM 1992 C C . GLN A 1 252 ? 10.938 -5.076 -8.572 1.00 95.81 252 GLN A C 1
ATOM 1994 O O . GLN A 1 252 ? 10.703 -5.292 -9.759 1.00 95.81 252 GLN A O 1
ATOM 1999 N N . LEU A 1 253 ? 11.344 -3.882 -8.146 1.00 93.00 253 LEU A N 1
ATOM 2000 C CA . LEU A 1 253 ? 11.502 -2.746 -9.047 1.00 93.00 253 LEU A CA 1
ATOM 2001 C C . LEU A 1 253 ? 12.907 -2.688 -9.642 1.00 93.00 253 LEU A C 1
ATOM 2003 O O . LEU A 1 253 ? 13.919 -2.861 -8.957 1.00 93.00 253 LEU A O 1
ATOM 2007 N N . TYR A 1 254 ? 12.941 -2.338 -10.921 1.00 91.44 254 TYR A N 1
ATOM 2008 C CA . TYR A 1 254 ? 14.132 -2.034 -11.692 1.00 91.44 254 TYR A CA 1
ATOM 2009 C C . TYR A 1 254 ? 13.911 -0.756 -12.515 1.00 91.44 254 TYR A C 1
ATOM 2011 O O . TYR A 1 254 ? 12.790 -0.292 -12.733 1.00 91.44 254 TYR A O 1
ATOM 2019 N N . LEU A 1 255 ? 15.005 -0.185 -13.009 1.00 88.50 255 LEU A N 1
ATOM 2020 C CA . LEU A 1 255 ? 14.980 0.769 -14.112 1.00 88.50 255 LEU A CA 1
ATOM 2021 C C . LEU A 1 255 ? 14.912 0.023 -15.449 1.00 88.50 255 LEU A C 1
ATOM 2023 O O . LEU A 1 255 ? 15.032 -1.203 -15.508 1.00 88.50 255 LEU A O 1
ATOM 2027 N N . TRP A 1 256 ? 14.734 0.783 -16.531 1.00 90.50 256 TRP A N 1
ATOM 2028 C CA . TRP A 1 256 ? 14.675 0.276 -17.903 1.00 90.50 256 TRP A CA 1
ATOM 2029 C C . TRP A 1 256 ? 15.732 -0.795 -18.180 1.00 90.50 256 TRP A C 1
ATOM 2031 O O . TRP A 1 256 ? 16.899 -0.638 -17.823 1.00 90.50 256 TRP A O 1
ATOM 2041 N N . GLY A 1 257 ? 15.315 -1.878 -18.838 1.00 88.88 257 GLY A N 1
ATOM 2042 C CA . GLY A 1 257 ? 16.205 -2.986 -19.181 1.00 88.88 257 GLY A CA 1
ATOM 2043 C C . GLY A 1 257 ? 16.681 -3.800 -17.979 1.00 88.88 257 GLY A C 1
ATOM 2044 O O . GLY A 1 257 ? 17.787 -4.335 -18.024 1.00 88.88 257 GLY A O 1
ATOM 2045 N N . LYS A 1 258 ? 15.875 -3.868 -16.910 1.00 91.38 258 LYS A N 1
ATOM 2046 C CA . LYS A 1 258 ? 16.190 -4.586 -15.663 1.00 91.38 258 LYS A CA 1
ATOM 2047 C C . LYS A 1 258 ? 17.453 -4.062 -14.964 1.00 91.38 258 LYS A C 1
ATOM 2049 O O . LYS A 1 258 ? 18.146 -4.774 -14.235 1.00 91.38 258 LYS A O 1
ATOM 2054 N N . VAL A 1 259 ? 17.769 -2.791 -15.190 1.00 87.94 259 VAL A N 1
ATOM 2055 C CA . VAL A 1 259 ? 18.894 -2.125 -14.539 1.00 87.94 259 VAL A CA 1
ATOM 2056 C C . VAL A 1 259 ? 18.560 -1.915 -13.056 1.00 87.94 259 VAL A C 1
ATOM 2058 O O . VAL A 1 259 ? 17.457 -1.466 -12.748 1.00 87.94 259 VAL A O 1
ATOM 2061 N N . PRO A 1 260 ? 19.475 -2.190 -12.108 1.00 82.75 260 PRO A N 1
ATOM 2062 C CA . PRO A 1 260 ? 19.213 -1.940 -10.695 1.00 82.75 260 PRO A CA 1
ATOM 2063 C C . PRO A 1 260 ? 18.817 -0.484 -10.435 1.00 82.75 260 PRO A C 1
ATOM 2065 O O . PRO A 1 260 ? 19.467 0.442 -10.921 1.00 82.75 260 PRO A O 1
ATOM 2068 N N . ALA A 1 261 ? 17.811 -0.267 -9.590 1.00 75.50 261 ALA A N 1
ATOM 2069 C CA . ALA A 1 261 ? 17.339 1.073 -9.239 1.00 75.50 261 ALA A CA 1
ATOM 2070 C C . ALA A 1 261 ? 18.329 1.897 -8.396 1.00 75.50 261 ALA A C 1
ATOM 2072 O O . ALA A 1 261 ? 18.054 3.039 -8.035 1.00 75.50 261 ALA A O 1
ATOM 2073 N N . THR A 1 262 ? 19.501 1.331 -8.095 1.00 70.19 262 THR A N 1
ATOM 2074 C CA . THR A 1 262 ? 20.665 2.059 -7.579 1.00 70.19 262 THR A CA 1
ATOM 2075 C C . THR A 1 262 ? 21.327 2.965 -8.616 1.00 70.19 262 THR A C 1
ATOM 2077 O O . THR A 1 262 ? 22.110 3.845 -8.240 1.00 70.19 262 THR A O 1
ATOM 2080 N N . GLN A 1 263 ? 21.054 2.740 -9.899 1.00 73.50 263 GLN A N 1
ATOM 2081 C CA . GLN A 1 263 ? 21.528 3.573 -10.996 1.00 73.50 263 GLN A CA 1
ATOM 2082 C C . GLN A 1 263 ? 20.599 4.776 -11.207 1.00 73.50 263 GLN A C 1
ATOM 2084 O O . GLN A 1 263 ? 19.520 4.852 -10.625 1.00 73.50 263 GLN A O 1
ATOM 2089 N N . TRP A 1 264 ? 21.037 5.748 -12.004 1.00 77.00 264 TRP A N 1
ATOM 2090 C CA . TRP A 1 264 ? 20.274 6.967 -12.270 1.00 77.00 264 TRP A CA 1
ATOM 2091 C C . TRP A 1 264 ? 19.688 6.925 -13.672 1.00 77.00 264 TRP A C 1
ATOM 2093 O O . TRP A 1 264 ? 20.358 6.485 -14.602 1.00 77.00 264 TRP A O 1
ATOM 2103 N N . LEU A 1 265 ? 18.482 7.469 -13.849 1.00 80.75 265 LEU A N 1
ATOM 2104 C CA . LEU A 1 265 ? 18.045 7.878 -15.179 1.00 80.75 265 LEU A CA 1
ATOM 2105 C C . LEU A 1 265 ? 18.737 9.194 -15.532 1.00 80.75 265 LEU A C 1
ATOM 2107 O O . LEU A 1 265 ? 18.314 10.269 -15.090 1.00 80.75 265 LEU A O 1
ATOM 2111 N N . GLU A 1 266 ? 19.808 9.108 -16.312 1.00 86.06 266 GLU A N 1
ATOM 2112 C CA . GLU A 1 266 ? 20.561 10.282 -16.734 1.00 86.06 266 GLU A CA 1
ATOM 2113 C C . GLU A 1 266 ? 19.828 11.030 -17.847 1.00 86.06 266 GLU A C 1
ATOM 2115 O O . GLU A 1 266 ? 19.472 10.470 -18.886 1.00 86.06 266 GLU A O 1
ATOM 2120 N N . VAL A 1 267 ? 19.656 12.336 -17.663 1.00 84.88 267 VAL A N 1
ATOM 2121 C CA . VAL A 1 267 ? 19.245 13.251 -18.724 1.00 84.88 267 VAL A CA 1
ATOM 2122 C C . VAL A 1 267 ? 20.507 13.797 -19.368 1.00 84.88 267 VAL A C 1
ATOM 2124 O O . VAL A 1 267 ? 21.217 14.603 -18.762 1.00 84.88 267 VAL A O 1
ATOM 2127 N N . ARG A 1 268 ? 20.790 13.391 -20.605 1.00 89.56 268 ARG A N 1
ATOM 2128 C CA . ARG A 1 268 ? 22.006 13.813 -21.312 1.00 89.56 268 ARG A CA 1
ATOM 2129 C C . ARG A 1 268 ? 21.743 14.926 -22.320 1.00 89.56 268 ARG A C 1
ATOM 2131 O O . ARG A 1 268 ? 20.735 14.941 -23.031 1.00 89.56 268 ARG A O 1
ATOM 2138 N N . ASN A 1 269 ? 22.689 15.853 -22.413 1.00 90.50 269 ASN A N 1
ATOM 2139 C CA . ASN A 1 269 ? 22.783 16.811 -23.509 1.00 90.50 269 ASN A CA 1
ATOM 2140 C C . ASN A 1 269 ? 23.089 16.091 -24.837 1.00 90.50 269 ASN A C 1
ATOM 2142 O O . ASN A 1 269 ? 23.424 14.903 -24.879 1.00 90.50 269 ASN A O 1
ATOM 2146 N N . ARG A 1 270 ? 23.000 16.826 -25.955 1.00 88.94 270 ARG A N 1
ATOM 2147 C CA . ARG A 1 270 ? 23.351 16.289 -27.285 1.00 88.94 270 ARG A CA 1
ATOM 2148 C C . ARG A 1 270 ? 24.824 15.889 -27.404 1.00 88.94 270 ARG A C 1
ATOM 2150 O O . ARG A 1 270 ? 25.132 15.006 -28.191 1.00 88.94 270 ARG A O 1
ATOM 2157 N N . ASP A 1 271 ? 25.704 16.525 -26.636 1.00 90.81 271 ASP A N 1
ATOM 2158 C CA . ASP A 1 271 ? 27.138 16.213 -26.581 1.00 90.81 271 ASP A CA 1
ATOM 2159 C C . ASP A 1 271 ? 27.473 15.011 -25.675 1.00 90.81 271 ASP A C 1
ATOM 2161 O O . ASP A 1 271 ? 28.638 14.649 -25.553 1.00 90.81 271 ASP A O 1
ATOM 2165 N N . GLY A 1 272 ? 26.466 14.388 -25.047 1.00 87.69 272 GLY A N 1
ATOM 2166 C CA . GLY A 1 272 ? 26.634 13.246 -24.147 1.00 87.69 272 GLY A CA 1
ATOM 2167 C C . GLY A 1 272 ? 26.916 13.613 -22.688 1.00 87.69 272 GLY A C 1
ATOM 2168 O O . GLY A 1 272 ? 26.912 12.721 -21.846 1.00 87.69 272 GLY A O 1
ATOM 2169 N N . SER A 1 273 ? 27.102 14.893 -22.350 1.00 87.56 273 SER A N 1
ATOM 2170 C CA . SER A 1 273 ? 27.262 15.306 -20.951 1.00 87.56 273 SER A CA 1
ATOM 2171 C C . SER A 1 273 ? 25.964 15.123 -20.155 1.00 87.56 273 SER A C 1
ATOM 2173 O O . SER A 1 273 ? 24.867 15.389 -20.657 1.00 87.56 273 SER A O 1
ATOM 2175 N N . VAL A 1 274 ? 26.078 14.684 -18.899 1.00 84.00 274 VAL A N 1
ATOM 2176 C CA . VAL A 1 274 ? 24.936 14.578 -17.980 1.00 84.00 274 VAL A CA 1
ATOM 2177 C C . VAL A 1 274 ? 24.493 15.981 -17.583 1.00 84.00 274 VAL A C 1
ATOM 2179 O O . VAL A 1 274 ? 25.265 16.756 -17.021 1.00 84.00 274 VAL A O 1
ATOM 2182 N N . LYS A 1 275 ? 23.241 16.315 -17.887 1.00 85.62 275 LYS A N 1
ATOM 2183 C CA . LYS A 1 275 ? 22.613 17.581 -17.507 1.00 85.62 275 LYS A CA 1
ATOM 2184 C C . LYS A 1 275 ? 21.863 17.468 -16.185 1.00 85.62 275 LYS A C 1
ATOM 2186 O O . LYS A 1 275 ? 21.875 18.415 -15.407 1.00 85.62 275 LYS A O 1
ATOM 2191 N N . ASP A 1 276 ? 21.155 16.362 -15.991 1.00 81.38 276 ASP A N 1
ATOM 2192 C CA . ASP A 1 276 ? 20.260 16.153 -14.854 1.00 81.38 276 ASP A CA 1
ATOM 2193 C C . ASP A 1 276 ? 20.080 14.651 -14.587 1.00 81.38 276 ASP A C 1
ATOM 2195 O O . ASP A 1 276 ? 20.433 13.822 -15.428 1.00 81.38 276 ASP A O 1
ATOM 2199 N N . VAL A 1 277 ? 19.509 14.303 -13.438 1.00 77.69 277 VAL A N 1
ATOM 2200 C CA . VAL A 1 277 ? 19.080 12.942 -13.099 1.00 77.69 277 VAL A CA 1
ATOM 2201 C C . VAL A 1 277 ? 17.606 12.966 -12.717 1.00 77.69 277 VAL A C 1
ATOM 2203 O O . VAL A 1 277 ? 17.168 13.794 -11.917 1.00 77.69 277 VAL A O 1
ATOM 2206 N N . ARG A 1 278 ? 16.805 12.075 -13.303 1.00 76.31 278 ARG A N 1
ATOM 2207 C CA . ARG A 1 278 ? 15.366 12.026 -13.014 1.00 76.31 278 ARG A CA 1
ATOM 2208 C C . ARG A 1 278 ? 15.047 11.079 -11.868 1.00 76.31 278 ARG A C 1
ATOM 2210 O O . ARG A 1 278 ? 15.641 10.015 -11.729 1.00 76.31 278 ARG A O 1
ATOM 2217 N N . ARG A 1 279 ? 14.055 11.495 -11.081 1.00 76.75 279 ARG A N 1
ATOM 2218 C CA . ARG A 1 279 ? 13.420 10.701 -10.025 1.00 76.75 279 ARG A CA 1
ATOM 2219 C C . ARG A 1 279 ? 12.381 9.768 -10.626 1.00 76.75 279 ARG A C 1
ATOM 2221 O O . ARG A 1 279 ? 11.710 10.155 -11.588 1.00 76.75 279 ARG A O 1
ATOM 2228 N N . TYR A 1 280 ? 12.213 8.598 -10.025 1.00 80.69 280 TYR A N 1
ATOM 2229 C CA . TYR A 1 280 ? 11.251 7.610 -10.483 1.00 80.69 280 TYR A CA 1
ATOM 2230 C C . TYR A 1 280 ? 10.434 7.048 -9.318 1.00 80.69 280 TYR A C 1
ATOM 2232 O O . TYR A 1 280 ? 10.977 6.580 -8.325 1.00 80.69 280 TYR A O 1
ATOM 2240 N N . HIS A 1 281 ? 9.112 7.133 -9.409 1.00 88.69 281 HIS A N 1
ATOM 2241 C CA . HIS A 1 281 ? 8.198 6.741 -8.334 1.00 88.69 281 HIS A CA 1
ATOM 2242 C C . HIS A 1 281 ? 7.470 5.446 -8.720 1.00 88.69 281 HIS A C 1
ATOM 2244 O O . HIS A 1 281 ? 7.217 5.212 -9.901 1.00 88.69 281 HIS A O 1
ATOM 2250 N N . LEU A 1 282 ? 7.083 4.609 -7.755 1.00 93.62 282 LEU A N 1
ATOM 2251 C CA . LEU A 1 282 ? 6.193 3.489 -8.078 1.00 93.62 282 LEU A CA 1
ATOM 2252 C C . LEU A 1 282 ? 4.772 4.014 -8.315 1.00 93.62 282 LEU A C 1
ATOM 2254 O O . LEU A 1 282 ? 4.229 3.859 -9.409 1.00 93.62 282 LEU A O 1
ATOM 2258 N N . PHE A 1 283 ? 4.224 4.723 -7.327 1.00 95.75 283 PHE A N 1
ATOM 2259 C CA . PHE A 1 283 ? 2.897 5.327 -7.380 1.00 95.75 283 PHE A CA 1
ATOM 2260 C C . PHE A 1 283 ? 2.964 6.849 -7.264 1.00 95.75 283 PHE A C 1
ATOM 2262 O O . PHE A 1 283 ? 3.612 7.406 -6.378 1.00 95.75 283 PHE A O 1
ATOM 2269 N N . VAL A 1 284 ? 2.227 7.528 -8.137 1.00 94.62 284 VAL A N 1
ATOM 2270 C CA . VAL A 1 284 ? 1.951 8.963 -8.065 1.00 94.62 284 VAL A CA 1
ATOM 2271 C C . VAL A 1 284 ? 0.452 9.163 -7.940 1.00 94.62 284 VAL A C 1
ATOM 2273 O O . VAL A 1 284 ? -0.288 8.779 -8.837 1.00 94.62 284 VAL A O 1
ATOM 2276 N N . LEU A 1 285 ? 0.012 9.792 -6.854 1.00 95.81 285 LEU A N 1
ATOM 2277 C CA . LEU A 1 285 ? -1.401 10.058 -6.587 1.00 95.81 285 LEU A CA 1
ATOM 2278 C C . LEU A 1 285 ? -1.776 11.460 -7.077 1.00 95.81 285 LEU A C 1
ATOM 2280 O O . LEU A 1 285 ? -1.098 12.434 -6.746 1.00 95.81 285 LEU A O 1
ATOM 2284 N N . ARG A 1 286 ? -2.850 11.575 -7.870 1.00 94.38 286 ARG A N 1
ATOM 2285 C CA . ARG A 1 286 ? -3.286 12.847 -8.467 1.00 94.38 286 ARG A CA 1
ATOM 2286 C C . ARG A 1 286 ? -4.761 13.142 -8.216 1.00 94.38 286 ARG A C 1
ATOM 2288 O O . ARG A 1 286 ? -5.593 12.810 -9.053 1.00 94.38 286 ARG A O 1
ATOM 2295 N N . ASN A 1 287 ? -5.063 13.861 -7.132 1.00 93.25 287 ASN A N 1
ATOM 2296 C CA . ASN A 1 287 ? -6.438 14.251 -6.779 1.00 93.25 287 ASN A CA 1
ATOM 2297 C C . ASN A 1 287 ? -7.360 13.035 -6.659 1.00 93.25 287 ASN A C 1
ATOM 2299 O O . ASN A 1 287 ? -8.371 12.961 -7.349 1.00 93.25 287 ASN A O 1
ATOM 2303 N N . VAL A 1 288 ? -6.965 12.088 -5.809 1.00 93.25 288 VAL A N 1
ATOM 2304 C CA . VAL A 1 288 ? -7.656 10.806 -5.637 1.00 93.25 288 VAL A CA 1
ATOM 2305 C C . VAL A 1 288 ? -8.130 10.610 -4.205 1.00 93.25 288 VAL A C 1
ATOM 2307 O O . VAL A 1 288 ? -7.525 11.107 -3.250 1.00 93.25 288 VAL A O 1
ATOM 2310 N N . GLU A 1 289 ? -9.192 9.837 -4.061 1.00 90.81 289 GLU A N 1
ATOM 2311 C CA . GLU A 1 289 ? -9.734 9.360 -2.797 1.00 90.81 289 GLU A CA 1
ATOM 2312 C C . GLU A 1 289 ? -9.733 7.824 -2.759 1.00 90.81 289 GLU A C 1
ATOM 2314 O O . GLU A 1 289 ? -9.937 7.165 -3.779 1.00 90.81 289 GLU A O 1
ATOM 2319 N N . ASN A 1 290 ? -9.492 7.247 -1.581 1.00 86.94 290 ASN A N 1
ATOM 2320 C CA . ASN A 1 290 ? -9.536 5.801 -1.327 1.00 86.94 290 ASN A CA 1
ATOM 2321 C C . ASN A 1 290 ? -8.530 4.990 -2.167 1.00 86.94 290 ASN A C 1
ATOM 2323 O O . ASN A 1 290 ? -8.875 3.978 -2.774 1.00 86.94 290 ASN A O 1
ATOM 2327 N N . PHE A 1 291 ? -7.269 5.425 -2.216 1.00 93.44 291 PHE A N 1
ATOM 2328 C CA . PHE A 1 291 ? -6.188 4.602 -2.765 1.00 93.44 291 PHE A CA 1
ATOM 2329 C C . PHE A 1 291 ? -5.716 3.586 -1.719 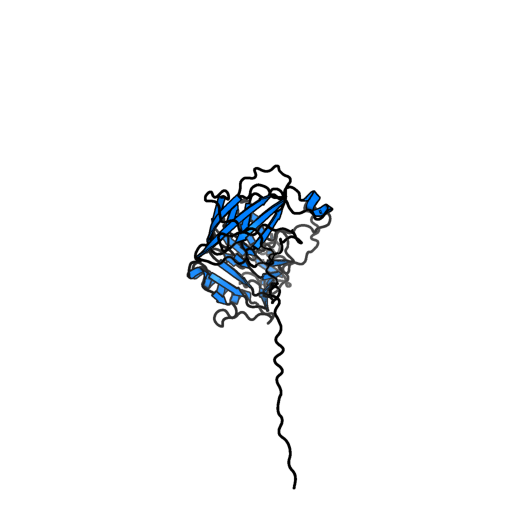1.00 93.44 291 PHE A C 1
ATOM 2331 O O . PHE A 1 291 ? -5.479 3.951 -0.570 1.00 93.44 291 PHE A O 1
ATOM 2338 N N . THR A 1 292 ? -5.557 2.318 -2.096 1.00 92.62 292 THR A N 1
ATOM 2339 C CA . THR A 1 292 ? -5.121 1.261 -1.170 1.00 92.62 292 THR A CA 1
ATOM 2340 C C . THR A 1 292 ? -3.961 0.449 -1.736 1.00 92.62 292 THR A C 1
ATOM 2342 O O . THR A 1 292 ? -4.030 -0.032 -2.865 1.00 92.62 292 THR A O 1
ATOM 2345 N N . LEU A 1 293 ? -2.926 0.248 -0.922 1.00 95.88 293 LEU A N 1
ATOM 2346 C CA . LEU A 1 293 ? -1.919 -0.796 -1.094 1.00 95.88 293 LEU A CA 1
ATOM 2347 C C . LEU A 1 293 ? -2.093 -1.817 0.023 1.00 95.88 293 LEU A C 1
ATOM 2349 O O . LEU A 1 293 ? -2.084 -1.434 1.196 1.00 95.88 293 LEU A O 1
ATOM 2353 N N . ARG A 1 294 ? -2.249 -3.094 -0.330 1.00 94.25 294 ARG A N 1
ATOM 2354 C CA . ARG A 1 294 ? -2.462 -4.144 0.663 1.00 94.25 294 ARG A CA 1
ATOM 2355 C C . ARG A 1 294 ? -1.784 -5.462 0.308 1.00 94.25 294 ARG A C 1
ATOM 2357 O O . ARG A 1 294 ? -1.877 -5.882 -0.840 1.00 94.25 294 ARG A O 1
ATOM 2364 N N . ASN A 1 295 ? -1.196 -6.129 1.305 1.00 95.56 295 ASN A N 1
ATOM 2365 C CA . ASN A 1 295 ? -0.608 -7.475 1.203 1.00 95.56 295 ASN A CA 1
ATOM 2366 C C . ASN A 1 295 ? 0.510 -7.585 0.149 1.00 95.56 295 ASN A C 1
ATOM 2368 O O . ASN A 1 295 ? 0.506 -8.494 -0.676 1.00 95.56 295 ASN A O 1
ATOM 2372 N N . LEU A 1 296 ? 1.451 -6.640 0.131 1.00 98.12 296 LEU A N 1
ATOM 2373 C CA . LEU A 1 296 ? 2.536 -6.602 -0.861 1.00 98.12 296 LEU A CA 1
ATOM 2374 C C . LEU A 1 296 ? 3.899 -6.532 -0.168 1.00 98.12 296 LEU A C 1
ATOM 2376 O O . LEU A 1 296 ? 4.064 -5.728 0.742 1.00 98.12 296 LEU A O 1
ATOM 2380 N N . ASP A 1 297 ? 4.882 -7.299 -0.641 1.00 98.00 297 ASP A N 1
ATOM 2381 C CA . ASP A 1 297 ? 6.306 -7.048 -0.358 1.00 98.00 297 ASP A CA 1
ATOM 2382 C C . ASP A 1 297 ? 6.891 -6.301 -1.562 1.00 98.00 297 ASP A C 1
ATOM 2384 O O . ASP A 1 297 ? 6.860 -6.799 -2.686 1.00 98.00 297 ASP A O 1
ATOM 2388 N N . ILE A 1 298 ? 7.363 -5.073 -1.356 1.00 97.06 298 ILE A N 1
ATOM 2389 C CA . ILE A 1 298 ? 7.843 -4.193 -2.420 1.00 97.06 298 ILE A CA 1
ATOM 2390 C C . ILE A 1 298 ? 9.317 -3.857 -2.199 1.00 97.06 298 ILE A C 1
ATOM 2392 O O . ILE A 1 298 ? 9.695 -3.063 -1.331 1.00 97.06 298 ILE A O 1
ATOM 2396 N N . ASP A 1 299 ? 10.162 -4.400 -3.063 1.00 93.88 299 ASP A N 1
ATOM 2397 C CA . ASP A 1 299 ? 11.591 -4.139 -3.088 1.00 93.88 299 ASP A CA 1
ATOM 2398 C C . ASP A 1 299 ? 11.908 -3.138 -4.198 1.00 93.88 299 ASP A C 1
ATOM 2400 O O . ASP A 1 299 ? 11.790 -3.433 -5.388 1.00 93.88 299 ASP A O 1
ATOM 2404 N N . ALA A 1 300 ? 12.346 -1.936 -3.826 1.00 89.25 300 ALA A N 1
ATOM 2405 C CA . ALA A 1 300 ? 12.694 -0.920 -4.810 1.00 89.25 300 ALA A CA 1
ATOM 2406 C C . ALA A 1 300 ? 13.972 -1.224 -5.601 1.00 89.25 300 ALA A C 1
ATOM 2408 O O . ALA A 1 300 ? 14.303 -0.455 -6.496 1.00 89.25 300 ALA A O 1
ATOM 2409 N N . GLY A 1 301 ? 14.725 -2.276 -5.263 1.00 85.25 301 GLY A N 1
ATOM 2410 C CA . GLY A 1 301 ? 15.965 -2.650 -5.943 1.00 85.25 301 GLY A CA 1
ATOM 2411 C C . GLY A 1 301 ? 17.090 -1.619 -5.801 1.00 85.25 301 GLY A C 1
ATOM 2412 O O . GLY A 1 301 ? 18.135 -1.745 -6.444 1.00 85.25 301 GLY A O 1
ATOM 2413 N N . ALA A 1 302 ? 16.909 -0.588 -4.967 1.00 79.62 302 ALA A N 1
ATOM 2414 C CA . ALA A 1 302 ? 17.847 0.511 -4.791 1.00 79.62 302 ALA A CA 1
ATOM 2415 C C . ALA A 1 302 ? 18.698 0.313 -3.525 1.00 79.62 302 ALA A C 1
ATOM 2417 O O . ALA A 1 302 ? 18.678 1.131 -2.604 1.00 79.62 302 ALA A O 1
ATOM 2418 N N . VAL A 1 303 ? 19.479 -0.776 -3.496 1.00 70.00 303 VAL A N 1
ATOM 2419 C CA . VAL A 1 303 ? 20.459 -1.058 -2.430 1.00 70.00 303 VAL A CA 1
ATOM 2420 C C . VAL A 1 303 ? 21.273 0.211 -2.104 1.00 70.00 303 VAL A C 1
ATOM 2422 O O . VAL A 1 303 ? 21.785 0.864 -3.023 1.00 70.00 303 VAL A O 1
ATOM 2425 N N . PRO A 1 304 ? 21.399 0.605 -0.823 1.00 63.12 304 PRO A N 1
ATOM 2426 C CA . PRO A 1 304 ? 22.102 1.828 -0.453 1.00 63.12 304 PRO A CA 1
ATOM 2427 C C . PRO A 1 304 ? 23.507 1.884 -1.061 1.00 63.12 304 PRO A C 1
ATOM 2429 O O . PRO A 1 304 ? 24.283 0.936 -0.942 1.00 63.12 304 PRO A O 1
ATOM 2432 N N . VAL A 1 305 ? 23.845 3.010 -1.694 1.00 60.12 305 VAL A N 1
ATOM 2433 C CA . VAL A 1 305 ? 25.225 3.309 -2.097 1.00 60.12 305 VAL A CA 1
ATOM 2434 C C . VAL A 1 305 ? 25.696 4.529 -1.328 1.00 60.12 305 VAL A C 1
ATOM 2436 O O . VAL A 1 305 ? 24.912 5.422 -1.017 1.00 60.12 305 VAL A O 1
ATOM 2439 N N . ASN A 1 306 ? 26.987 4.569 -1.029 1.00 61.66 306 ASN A N 1
ATOM 2440 C CA . ASN A 1 306 ? 27.623 5.781 -0.543 1.00 61.66 306 ASN A CA 1
ATOM 2441 C C . ASN A 1 306 ? 27.810 6.740 -1.738 1.00 61.66 306 ASN A C 1
ATOM 2443 O O . ASN A 1 306 ? 28.444 6.363 -2.723 1.00 61.66 306 ASN A O 1
ATOM 2447 N N . THR A 1 307 ? 27.225 7.936 -1.684 1.00 55.38 307 THR A N 1
ATOM 2448 C CA . THR A 1 307 ? 27.267 8.956 -2.749 1.00 55.38 307 THR A CA 1
ATOM 2449 C C . THR A 1 307 ? 28.358 10.025 -2.543 1.00 55.38 307 THR A C 1
ATOM 2451 O O . THR A 1 307 ? 28.515 10.895 -3.400 1.00 55.38 307 THR A O 1
ATOM 2454 N N . GLY A 1 308 ? 29.115 9.981 -1.440 1.00 55.34 308 GLY A N 1
ATOM 2455 C CA . GLY A 1 308 ? 30.034 11.027 -0.985 1.00 55.34 308 GLY A CA 1
ATOM 2456 C C . GLY A 1 308 ? 29.398 12.378 -0.601 1.00 55.34 308 GLY A C 1
ATOM 2457 O O . GLY A 1 308 ? 30.125 13.369 -0.528 1.00 55.34 308 GLY A O 1
ATOM 2458 N N . LYS A 1 309 ? 28.071 12.475 -0.423 1.00 51.25 309 LYS A N 1
ATOM 2459 C CA . LYS A 1 309 ? 27.335 13.716 -0.105 1.00 51.25 309 LYS A CA 1
ATOM 2460 C C . LYS A 1 309 ? 26.774 13.720 1.322 1.00 51.25 309 LYS A C 1
ATOM 2462 O O . LYS A 1 309 ? 25.853 12.974 1.630 1.00 51.25 309 LYS A O 1
ATOM 2467 N N . GLU A 1 310 ? 27.226 14.638 2.173 1.00 47.56 310 GLU A N 1
ATOM 2468 C CA . GLU A 1 310 ? 26.664 14.818 3.519 1.00 47.56 310 GLU A CA 1
ATOM 2469 C C . GLU A 1 310 ? 25.272 15.475 3.464 1.00 47.56 310 GLU A C 1
ATOM 2471 O O . GLU A 1 310 ? 25.135 16.646 3.110 1.00 47.56 310 GLU A O 1
ATOM 2476 N N . TRP A 1 311 ? 24.229 14.736 3.849 1.00 48.44 311 TRP A N 1
ATOM 2477 C CA . TRP A 1 311 ? 22.896 15.285 4.114 1.00 48.44 311 TRP A CA 1
ATOM 2478 C C . TRP A 1 311 ? 22.554 15.077 5.590 1.00 48.44 311 TRP A C 1
ATOM 2480 O O . TRP A 1 311 ? 22.733 13.985 6.129 1.00 48.44 311 TRP A O 1
ATOM 2490 N N . TYR A 1 312 ? 22.086 16.134 6.258 1.00 40.28 312 TYR A N 1
ATOM 2491 C CA . TYR A 1 312 ? 21.813 16.132 7.695 1.00 40.28 312 TYR A CA 1
ATOM 2492 C C . TYR A 1 312 ? 20.651 15.187 8.045 1.00 40.28 312 TYR A C 1
ATOM 2494 O O . TYR A 1 312 ? 19.486 15.504 7.821 1.00 40.28 312 TYR A O 1
ATOM 2502 N N . SER A 1 313 ? 20.979 14.037 8.634 1.00 43.47 313 SER A N 1
ATOM 2503 C CA . SER A 1 313 ? 20.048 13.106 9.281 1.00 43.47 313 SER A CA 1
ATOM 2504 C C . SER A 1 313 ? 20.299 13.111 10.795 1.00 43.47 313 SER A C 1
ATOM 2506 O O . SER A 1 313 ? 21.437 13.254 11.241 1.00 43.47 313 SER A O 1
ATOM 2508 N N . LEU A 1 314 ? 19.238 12.944 11.594 1.00 40.47 314 LEU A N 1
ATOM 2509 C CA . LEU A 1 314 ? 19.305 12.868 13.064 1.00 40.47 314 LEU A CA 1
ATOM 2510 C C . LEU A 1 314 ? 19.986 11.585 13.583 1.00 40.47 314 LEU A C 1
ATOM 2512 O O . LEU A 1 314 ? 20.306 11.500 14.766 1.00 40.47 314 LEU A O 1
ATOM 2516 N N . ASP A 1 315 ? 20.234 10.606 12.710 1.00 43.66 315 ASP A N 1
ATOM 2517 C CA . ASP A 1 315 ? 21.007 9.402 13.008 1.00 43.66 315 ASP A CA 1
ATOM 2518 C C . ASP A 1 315 ? 22.336 9.447 12.235 1.00 43.66 315 ASP A C 1
ATOM 2520 O O . ASP A 1 315 ? 22.356 9.356 11.004 1.00 43.66 315 ASP A O 1
ATOM 2524 N N . GLN A 1 316 ? 23.451 9.588 12.964 1.00 41.81 316 GLN A N 1
ATOM 2525 C CA . GLN A 1 316 ? 24.821 9.642 12.426 1.00 41.81 316 GLN A CA 1
ATOM 2526 C C . GLN A 1 316 ? 25.257 8.344 11.717 1.00 41.81 316 GLN A C 1
ATOM 2528 O O . GLN A 1 316 ? 26.352 8.294 11.159 1.00 41.81 316 GLN A O 1
ATOM 2533 N N . LYS A 1 317 ? 24.438 7.282 11.740 1.00 45.06 317 LYS A N 1
ATOM 2534 C CA . LYS A 1 317 ? 24.756 5.984 11.126 1.00 45.06 317 LYS A CA 1
ATOM 2535 C C . LYS A 1 317 ? 24.039 5.680 9.814 1.00 45.06 317 LYS A C 1
ATOM 2537 O O . LYS A 1 317 ? 24.215 4.576 9.301 1.00 45.06 317 LYS A O 1
ATOM 2542 N N . ARG A 1 318 ? 23.254 6.594 9.238 1.00 44.06 318 ARG A N 1
ATOM 2543 C CA . ARG A 1 318 ? 22.502 6.284 8.012 1.00 44.06 318 ARG A CA 1
ATOM 2544 C C . ARG A 1 318 ? 22.927 7.140 6.829 1.00 44.06 318 ARG A C 1
ATOM 2546 O O . ARG A 1 318 ? 22.842 8.359 6.869 1.00 44.06 318 ARG A O 1
ATOM 2553 N N . TYR A 1 319 ? 23.384 6.409 5.815 1.00 44.72 319 TYR A N 1
ATOM 2554 C CA . TYR A 1 319 ? 23.579 6.745 4.413 1.00 44.72 319 TYR A CA 1
ATOM 2555 C C . TYR A 1 319 ? 22.985 8.083 3.981 1.00 44.72 319 TYR A C 1
ATOM 2557 O O . TYR A 1 319 ? 21.801 8.349 4.146 1.00 44.72 319 TYR A O 1
ATOM 2565 N N . GLU A 1 320 ? 23.851 8.874 3.377 1.00 46.50 320 GLU A N 1
ATOM 2566 C CA . GLU A 1 320 ? 23.584 10.013 2.514 1.00 46.50 320 GLU A CA 1
ATOM 2567 C C . GLU A 1 320 ? 22.263 9.863 1.742 1.00 46.50 320 GLU A C 1
ATOM 2569 O O . GLU A 1 320 ? 22.114 9.000 0.874 1.00 46.50 320 GLU A O 1
ATOM 2574 N N . TRP A 1 321 ? 21.272 10.669 2.122 1.00 45.38 321 TRP A N 1
ATOM 2575 C CA . TRP A 1 321 ? 19.916 10.579 1.594 1.00 45.38 321 TRP A CA 1
ATOM 2576 C C . TRP A 1 321 ? 19.885 11.020 0.130 1.00 45.38 321 TRP A C 1
ATOM 2578 O O . TRP A 1 321 ? 19.933 12.207 -0.187 1.00 45.38 321 TRP A O 1
ATOM 2588 N N . ASP A 1 322 ? 19.759 10.051 -0.767 1.00 54.59 322 ASP A N 1
ATOM 2589 C CA . ASP A 1 322 ? 19.279 10.273 -2.123 1.00 54.59 322 ASP A CA 1
ATOM 2590 C C . ASP A 1 322 ? 17.740 10.241 -2.126 1.00 54.59 322 ASP A C 1
ATOM 2592 O O . ASP A 1 322 ? 17.129 9.406 -1.469 1.00 54.59 322 ASP A O 1
ATOM 2596 N N . ILE A 1 323 ? 17.107 11.176 -2.836 1.00 54.72 323 ILE A N 1
ATOM 2597 C CA . ILE A 1 323 ? 15.652 11.388 -2.900 1.00 54.72 323 ILE A CA 1
ATOM 2598 C C . ILE A 1 323 ? 15.012 10.803 -4.170 1.00 54.72 323 ILE A C 1
ATOM 2600 O O . ILE A 1 323 ? 13.852 11.103 -4.458 1.00 54.72 323 ILE A O 1
ATOM 2604 N N . SER A 1 324 ? 15.747 9.997 -4.932 1.00 64.81 324 SER A N 1
ATOM 2605 C CA . SER A 1 324 ? 15.398 9.590 -6.294 1.00 64.81 324 SER A CA 1
ATOM 2606 C C . SER A 1 324 ? 14.164 8.701 -6.432 1.00 64.81 324 SER A C 1
ATOM 2608 O O . SER A 1 324 ? 13.417 8.920 -7.385 1.00 64.81 324 SER A O 1
ATOM 2610 N N . ASN A 1 325 ? 13.894 7.780 -5.497 1.00 78.88 325 ASN A N 1
ATOM 2611 C CA . ASN A 1 325 ? 12.809 6.805 -5.659 1.00 78.88 325 ASN A CA 1
ATOM 2612 C C . ASN A 1 325 ? 11.848 6.811 -4.467 1.00 78.88 325 ASN A C 1
ATOM 2614 O O . ASN A 1 325 ? 12.291 6.767 -3.321 1.00 78.88 325 ASN A O 1
ATOM 2618 N N . LYS A 1 326 ? 10.535 6.857 -4.732 1.00 86.94 326 LYS A N 1
ATOM 2619 C CA . LYS A 1 326 ? 9.476 6.820 -3.703 1.00 86.94 326 LYS A CA 1
ATOM 2620 C C . LYS A 1 326 ? 8.464 5.729 -4.012 1.00 86.94 326 LYS A C 1
ATOM 2622 O O . LYS A 1 326 ? 8.110 5.552 -5.181 1.00 86.94 326 LYS A O 1
ATOM 2627 N N . LEU A 1 327 ? 7.958 5.065 -2.973 1.00 92.25 327 LEU A N 1
ATOM 2628 C CA . LEU A 1 327 ? 6.857 4.115 -3.122 1.00 92.25 327 LEU A CA 1
ATOM 2629 C C . LEU A 1 327 ? 5.591 4.869 -3.516 1.00 92.25 327 LEU A C 1
ATOM 2631 O O . LEU A 1 327 ? 5.023 4.608 -4.571 1.00 92.25 327 LEU A O 1
ATOM 2635 N N . ILE A 1 328 ? 5.201 5.858 -2.715 1.00 94.06 328 ILE A N 1
ATOM 2636 C CA . ILE A 1 328 ? 4.065 6.733 -3.000 1.00 94.06 328 ILE A CA 1
ATOM 2637 C C . ILE A 1 328 ? 4.539 8.182 -3.001 1.00 94.06 328 ILE A C 1
ATOM 2639 O O . ILE A 1 328 ? 5.205 8.632 -2.068 1.00 94.06 328 ILE A O 1
ATOM 2643 N N . ALA A 1 329 ? 4.150 8.926 -4.030 1.00 92.00 329 ALA A N 1
ATOM 2644 C CA . ALA A 1 329 ? 4.334 10.364 -4.109 1.00 92.00 329 ALA A CA 1
ATOM 2645 C C . ALA A 1 329 ? 3.022 11.104 -4.372 1.00 92.00 329 ALA A C 1
ATOM 2647 O O . ALA A 1 329 ? 2.192 10.701 -5.186 1.00 92.00 329 ALA A O 1
ATOM 2648 N N . THR A 1 330 ? 2.894 12.249 -3.718 1.00 91.19 330 THR A N 1
ATOM 2649 C CA . THR A 1 330 ? 1.943 13.310 -4.035 1.00 91.19 330 THR A CA 1
ATOM 2650 C C . THR A 1 330 ? 2.652 14.671 -3.927 1.00 91.19 330 THR A C 1
ATOM 2652 O O . THR A 1 330 ? 3.778 14.765 -3.432 1.00 91.19 330 THR A O 1
ATOM 2655 N N . TRP A 1 331 ? 2.024 15.737 -4.419 1.00 87.25 331 TRP A N 1
ATOM 2656 C CA . TRP A 1 331 ? 2.543 17.106 -4.339 1.00 87.25 331 TRP A CA 1
ATOM 2657 C C . TRP A 1 331 ? 1.490 18.027 -3.734 1.00 87.25 331 TRP A C 1
ATOM 2659 O O . TRP A 1 331 ? 0.308 17.735 -3.807 1.00 87.25 331 TRP A O 1
ATOM 2669 N N . SER A 1 332 ? 1.892 19.186 -3.217 1.00 75.88 332 SER A N 1
ATOM 2670 C CA . SER A 1 332 ? 1.021 20.090 -2.448 1.00 75.88 332 SER A CA 1
ATOM 2671 C C . SER A 1 332 ? -0.272 20.542 -3.140 1.00 75.88 332 SER A C 1
ATOM 2673 O O . SER A 1 332 ? -1.224 20.920 -2.464 1.00 75.88 332 SER A O 1
ATOM 2675 N N . HIS A 1 333 ? -0.315 20.540 -4.473 1.00 78.50 333 HIS A N 1
ATOM 2676 C CA . HIS A 1 333 ? -1.507 20.877 -5.260 1.00 78.50 333 HIS A CA 1
ATOM 2677 C C . HIS A 1 333 ? -2.323 19.646 -5.685 1.00 78.50 333 HIS A C 1
ATOM 2679 O O . HIS A 1 333 ? -3.373 19.792 -6.306 1.00 78.50 333 HIS A O 1
ATOM 2685 N N . MET A 1 334 ? -1.835 18.446 -5.379 1.00 82.94 334 MET A N 1
ATOM 2686 C CA . MET A 1 334 ? -2.494 17.170 -5.606 1.00 82.94 334 MET A CA 1
ATOM 2687 C C . MET A 1 334 ? -2.976 16.617 -4.270 1.00 82.94 334 MET A C 1
ATOM 2689 O O . MET A 1 334 ? -2.206 16.377 -3.343 1.00 82.94 334 MET A O 1
ATOM 2693 N N . GLN A 1 335 ? -4.285 16.437 -4.153 1.00 83.94 335 GLN A N 1
ATOM 2694 C CA . GLN A 1 335 ? -4.875 15.898 -2.936 1.00 83.94 335 GLN A CA 1
ATOM 2695 C C . GLN A 1 335 ? -4.910 14.371 -3.014 1.00 83.94 335 GLN A C 1
ATOM 2697 O O . GLN A 1 335 ? -5.237 13.797 -4.049 1.00 83.94 335 GLN A O 1
ATOM 2702 N N . ALA A 1 336 ? -4.556 13.715 -1.916 1.00 89.44 336 ALA A N 1
ATOM 2703 C CA . ALA A 1 336 ? -4.830 12.304 -1.713 1.00 89.44 336 ALA A CA 1
ATOM 2704 C C . ALA A 1 336 ? -5.601 12.188 -0.400 1.00 89.44 336 ALA A C 1
ATOM 2706 O O . ALA A 1 336 ? -5.148 12.700 0.627 1.00 89.44 336 ALA A O 1
ATOM 2707 N N . LYS A 1 337 ? -6.778 11.575 -0.448 1.00 87.12 337 LYS A N 1
ATOM 2708 C CA . LYS A 1 337 ? -7.598 11.288 0.730 1.00 87.12 337 LYS A CA 1
ATOM 2709 C C . LYS A 1 337 ? -7.679 9.782 0.912 1.00 87.12 337 LYS A C 1
ATOM 2711 O O . LYS A 1 337 ? -7.752 9.050 -0.072 1.00 87.12 337 LYS A O 1
ATOM 2716 N N . ASN A 1 338 ? -7.660 9.339 2.163 1.00 83.00 338 ASN A N 1
ATOM 2717 C CA . ASN A 1 338 ? -7.902 7.942 2.531 1.00 83.00 338 ASN A CA 1
ATOM 2718 C C . ASN A 1 338 ? -6.921 6.987 1.852 1.00 83.00 338 ASN A C 1
ATOM 2720 O O . ASN A 1 338 ? -7.300 6.010 1.211 1.00 83.00 338 ASN A O 1
ATOM 2724 N N . VAL A 1 339 ? -5.636 7.326 1.951 1.00 89.88 339 VAL A N 1
ATOM 2725 C CA . VAL A 1 339 ? -4.561 6.447 1.504 1.00 89.88 339 VAL A CA 1
ATOM 2726 C C . VAL A 1 339 ? -4.366 5.370 2.561 1.00 89.88 339 VAL A C 1
ATOM 2728 O O . VAL A 1 339 ? -3.916 5.664 3.668 1.00 89.88 339 VAL A O 1
ATOM 2731 N N . ILE A 1 340 ? -4.706 4.136 2.210 1.00 87.50 340 ILE A N 1
ATOM 2732 C CA . ILE A 1 340 ? -4.543 2.967 3.071 1.00 87.50 340 ILE A CA 1
ATOM 2733 C C . ILE A 1 340 ? -3.295 2.212 2.613 1.00 87.50 340 ILE A C 1
ATOM 2735 O O . ILE A 1 340 ? -3.173 1.838 1.448 1.00 87.50 340 ILE A O 1
ATOM 2739 N N . VAL A 1 341 ? -2.363 1.997 3.536 1.00 91.81 341 VAL A N 1
ATOM 2740 C CA . VAL A 1 341 ? -1.198 1.127 3.347 1.00 91.81 341 VAL A CA 1
ATOM 2741 C C . VAL A 1 341 ? -1.246 0.110 4.471 1.00 91.81 341 VAL A C 1
ATOM 2743 O O . VAL A 1 341 ? -1.060 0.472 5.631 1.00 91.81 341 VAL A O 1
ATOM 2746 N N . ASP A 1 342 ? -1.572 -1.130 4.131 1.00 86.44 342 ASP A N 1
ATOM 2747 C CA . ASP A 1 342 ? -1.937 -2.158 5.102 1.00 86.44 342 ASP A CA 1
ATOM 2748 C C . ASP A 1 342 ? -1.255 -3.483 4.770 1.00 86.44 342 ASP A C 1
ATOM 2750 O O . ASP A 1 342 ? -1.356 -3.958 3.645 1.00 86.44 342 ASP A O 1
ATOM 2754 N N . ASN A 1 343 ? -0.549 -4.078 5.729 1.00 89.38 343 ASN A N 1
ATOM 2755 C CA . ASN A 1 343 ? 0.254 -5.282 5.495 1.00 89.38 343 ASN A CA 1
ATOM 2756 C C . ASN A 1 343 ? 1.169 -5.154 4.254 1.00 89.38 343 ASN A C 1
ATOM 2758 O O . ASN A 1 343 ? 1.102 -5.943 3.310 1.00 89.38 343 ASN A O 1
ATOM 2762 N N . VAL A 1 344 ? 1.953 -4.074 4.205 1.00 95.62 344 VAL A N 1
ATOM 2763 C CA . VAL A 1 344 ? 2.909 -3.816 3.123 1.00 95.62 344 VAL A CA 1
ATOM 2764 C C . VAL A 1 344 ? 4.314 -3.802 3.693 1.00 95.62 344 VAL A C 1
ATOM 2766 O O . VAL A 1 344 ? 4.665 -2.901 4.460 1.00 95.62 344 VAL A O 1
ATOM 2769 N N . ASP A 1 345 ? 5.119 -4.757 3.248 1.00 95.31 345 ASP A N 1
ATOM 2770 C CA . ASP A 1 345 ? 6.552 -4.768 3.481 1.00 95.31 345 ASP A CA 1
ATOM 2771 C C . ASP A 1 345 ? 7.258 -4.009 2.370 1.00 95.31 345 ASP A C 1
ATOM 2773 O O . ASP A 1 345 ? 6.872 -4.038 1.203 1.00 95.31 345 ASP A O 1
ATOM 2777 N N . THR A 1 346 ? 8.282 -3.247 2.736 1.00 93.12 346 THR A N 1
ATOM 2778 C CA . THR A 1 346 ? 8.924 -2.350 1.786 1.00 93.12 346 THR A CA 1
ATOM 2779 C C . THR A 1 346 ? 10.392 -2.147 2.116 1.00 93.12 346 THR A C 1
ATOM 2781 O O . THR A 1 346 ? 10.757 -1.878 3.264 1.00 93.12 346 THR A O 1
ATOM 2784 N N . ARG A 1 347 ? 11.268 -2.299 1.117 1.00 89.94 347 ARG A N 1
ATOM 2785 C CA . ARG A 1 347 ? 12.724 -2.271 1.324 1.00 89.94 347 ARG A CA 1
ATOM 2786 C C . ARG A 1 347 ? 13.495 -1.696 0.144 1.00 89.94 347 ARG A C 1
ATOM 2788 O O . ARG A 1 347 ? 12.974 -1.532 -0.952 1.00 89.94 347 ARG A O 1
ATOM 2795 N N . ASN A 1 348 ? 14.767 -1.388 0.404 1.00 85.81 348 ASN A N 1
ATOM 2796 C CA . ASN A 1 348 ? 15.729 -0.900 -0.587 1.00 85.81 348 ASN A CA 1
ATOM 2797 C C . ASN A 1 348 ? 15.265 0.356 -1.343 1.00 85.81 348 ASN A C 1
ATOM 2799 O O . ASN A 1 348 ? 15.494 0.478 -2.542 1.00 85.81 348 ASN A O 1
ATOM 2803 N N . TRP A 1 349 ? 14.626 1.296 -0.641 1.00 83.19 349 TRP A N 1
ATOM 2804 C CA . TRP A 1 349 ? 14.277 2.613 -1.179 1.00 83.19 349 TRP A CA 1
ATOM 2805 C C . TRP A 1 349 ? 15.396 3.622 -0.950 1.00 83.19 349 TRP A C 1
ATOM 2807 O O . TRP A 1 349 ? 16.035 3.646 0.104 1.00 83.19 349 TRP A O 1
ATOM 2817 N N . ARG A 1 350 ? 15.575 4.519 -1.920 1.00 74.94 350 ARG A N 1
ATOM 2818 C CA . ARG A 1 350 ? 16.426 5.703 -1.792 1.00 74.94 350 ARG A CA 1
ATOM 2819 C C . ARG A 1 350 ? 15.579 6.923 -1.441 1.00 74.94 350 ARG A C 1
ATOM 2821 O O . ARG A 1 350 ? 15.013 7.596 -2.307 1.00 74.94 350 ARG A O 1
ATOM 2828 N N . GLY A 1 351 ? 15.484 7.170 -0.136 1.00 72.31 351 GLY A N 1
ATOM 2829 C CA . GLY A 1 351 ? 14.799 8.313 0.462 1.00 72.31 351 GLY A CA 1
ATOM 2830 C C . GLY A 1 351 ? 13.484 7.915 1.128 1.00 72.31 351 GLY A C 1
ATOM 2831 O O . GLY A 1 351 ? 13.396 6.861 1.750 1.00 72.31 351 GLY A O 1
ATOM 2832 N N . GLU A 1 352 ? 12.468 8.776 1.045 1.00 79.38 352 GLU A N 1
ATOM 2833 C CA . GLU A 1 352 ? 11.173 8.514 1.685 1.00 79.38 352 GLU A CA 1
ATOM 2834 C C . GLU A 1 352 ? 10.386 7.398 0.981 1.00 79.38 352 GLU A C 1
ATOM 2836 O O . GLU A 1 352 ? 10.348 7.315 -0.241 1.00 79.38 352 GLU A O 1
ATOM 2841 N N . VAL A 1 353 ? 9.691 6.567 1.753 1.00 87.06 353 VAL A N 1
ATOM 2842 C CA . VAL A 1 353 ? 8.726 5.601 1.208 1.00 87.06 353 VAL A CA 1
ATOM 2843 C C . VAL A 1 353 ? 7.450 6.335 0.776 1.00 87.06 353 VAL A C 1
ATOM 2845 O O . VAL A 1 353 ? 6.945 6.125 -0.323 1.00 87.06 353 VAL A O 1
ATOM 2848 N N . TYR A 1 354 ? 6.976 7.273 1.595 1.00 89.12 354 TYR A N 1
ATOM 2849 C CA . TYR A 1 354 ? 5.852 8.150 1.281 1.00 89.12 354 TYR A CA 1
ATOM 2850 C C . TYR A 1 354 ? 6.329 9.599 1.216 1.00 89.12 354 TYR A C 1
ATOM 2852 O O . TYR A 1 354 ? 6.884 10.114 2.186 1.00 89.12 354 TYR A O 1
ATOM 2860 N N . TYR A 1 355 ? 6.094 10.260 0.087 1.00 87.50 355 TYR A N 1
ATOM 2861 C CA . TYR A 1 355 ? 6.464 11.651 -0.138 1.00 87.50 355 TYR A CA 1
ATOM 2862 C C . TYR A 1 355 ? 5.233 12.502 -0.429 1.00 87.50 355 TYR A C 1
ATOM 2864 O O . TYR A 1 355 ? 4.472 12.223 -1.353 1.00 87.50 355 TYR A O 1
ATOM 2872 N N . ASN A 1 356 ? 5.073 13.587 0.325 1.00 85.12 356 ASN A N 1
ATOM 2873 C CA . ASN A 1 356 ? 4.144 14.661 -0.004 1.00 85.12 356 ASN A CA 1
ATOM 2874 C C . ASN A 1 356 ? 4.945 15.955 -0.159 1.00 85.12 356 ASN A C 1
ATOM 2876 O O . ASN A 1 356 ? 5.314 16.595 0.826 1.00 85.12 356 ASN A O 1
ATOM 2880 N N . GLY A 1 357 ? 5.292 16.287 -1.401 1.00 74.88 357 GLY A N 1
ATOM 2881 C CA . GLY A 1 357 ? 6.180 17.404 -1.700 1.00 74.88 357 GLY A CA 1
ATOM 2882 C C . GLY A 1 357 ? 5.525 18.772 -1.552 1.00 74.88 357 GLY A C 1
ATOM 2883 O O . GLY A 1 357 ? 4.379 18.971 -1.948 1.00 74.88 357 GLY A O 1
ATOM 2884 N N . GLY A 1 358 ? 6.289 19.753 -1.067 1.00 57.53 358 GLY A N 1
ATOM 2885 C CA . GLY A 1 358 ? 5.939 21.168 -1.182 1.00 57.53 358 GLY A CA 1
ATOM 2886 C C . GLY A 1 358 ? 6.085 21.636 -2.629 1.00 57.53 358 GLY A C 1
ATOM 2887 O O . GLY A 1 358 ? 7.109 21.381 -3.262 1.00 57.53 358 GLY A O 1
ATOM 2888 N N . GLY A 1 359 ? 5.055 22.289 -3.164 1.00 47.84 359 GLY A N 1
ATOM 2889 C CA . GLY A 1 359 ? 5.135 22.966 -4.452 1.00 47.84 359 GLY A CA 1
ATOM 2890 C C . GLY A 1 359 ? 6.260 23.993 -4.427 1.00 47.84 359 GLY A C 1
ATOM 2891 O O . GLY A 1 359 ? 6.311 24.829 -3.527 1.00 47.84 359 GLY A O 1
ATOM 2892 N N . SER A 1 360 ? 7.171 23.891 -5.390 1.00 38.62 360 SER A N 1
ATOM 2893 C CA . SER A 1 360 ? 8.026 25.011 -5.778 1.00 38.62 360 SER A CA 1
ATOM 2894 C C . SER A 1 360 ? 7.208 26.040 -6.538 1.00 38.62 360 SER A C 1
ATOM 2896 O O . SER A 1 360 ? 6.511 25.590 -7.481 1.00 38.62 360 SER A O 1
#

Sequence (360 aa):
MIFKNHSFIFIFSTVALLSWVAPASGEVTPLPSEQTIEVKEVGYHHVTLRWQDKVEWQHPWLIQRSARPEFVTPTELKNNQAADNTGAGTFRWLGINASNYVDLDGLNEDTDYYYRVAAVTNMTEYRKTGAAPEFSEWQYGAIKTDILPDKQKQVYDVTDKKYGAIPGDGENDYPAILRAYEAAERAKGGIIYLPAGNYDLWPEDRNVTLEDGQPVVRLGDSVPSALFTISSDNITFLGDTLGDGEPASFLQLYLWGKVPATQWLEVRNRDGSVKDVRRYHLFVLRNVENFTLRNLDIDAGAVPVNTGKEWYSLDQKRYEWDISNKLIATWSHMQAKNVIVDNVDTRNWRGEVYYNGGGS

Foldseek 3Di:
DDDDDDDDDDDDPDPPPPPPPPPDDFPKDADDPDAQWDFPDFAFQKTKIFGDPPDPQDFKKKKKKALDRIDGDQQADDDQWRDDPDNGTGMGIDGTPDGMDMGRPPRHAQTKMKMKMWTFPPVVCCVPPVHGTDTDDIGIDIDTHHDDPPLQADEQELCPPQLNADAPPPDASLSSLVSSQVVSVVSLHYEDEYEFHEHEHEDDDPQWDQDVNATEHEPPDDDDQESEEADGAHYEYEADADPVRAARYEYEYAYPPRHQPLGWHFHAYPVRDGDDTGAYEHYEAAQYENYEYYRYEYENSNAADAPVDDDDDPDPPDHDADPRYEHYEYEPVGDYYNYYYYNYHYDNDRHYNYYYYYDD